Protein AF-A0A7C5NZD6-F1 (afdb_monomer)

Foldseek 3Di:
DDDDDDDDDDDDDDPDDDPPPPPPDPVPPDDDDDDDDDDDPDDDDDPDDPPPPPDDPPPDDPDDDDPVNVVVVVVVVVVVVVVVVVVVVVVVVVVLLVLLLVLFVLLLVLQVVVCVVVVDHPPVCQQPQPVSVVVSVVVPSDDPDLSQDRPPDPDRPSRQWGFDDDPRDTDGIAGPVCRPRNDHDD

Mean predicted aligned error: 16.69 Å

Radius of gyration: 33.6 Å; Cα contacts (8 Å, |Δi|>4): 127; chains: 1; bounding box: 68×70×91 Å

Solvent-accessible surface area (backbone atoms only — not comparable to full-atom values): 12165 Å² total; per-residue (Å²): 143,86,79,88,83,87,82,78,85,78,85,78,77,85,78,76,80,81,79,84,73,74,82,80,62,83,79,79,80,62,87,81,84,84,82,92,74,88,79,80,91,73,84,78,89,77,91,72,89,76,84,75,79,78,73,74,79,77,79,71,76,82,82,74,83,52,71,64,62,55,52,54,50,55,52,53,51,53,54,55,49,68,63,46,53,65,54,50,54,53,55,50,52,52,51,39,38,53,51,37,33,51,31,36,50,54,50,43,55,33,49,51,52,48,28,68,74,68,74,48,72,62,71,92,46,31,88,35,25,53,59,52,48,51,54,37,43,76,70,63,63,46,71,93,73,66,56,43,43,42,76,82,51,95,65,90,77,35,50,36,43,37,58,40,63,59,92,84,45,83,72,48,51,42,37,70,84,46,60,82,78,40,56,67,84,132

Sequence (186 aa):
MTNSVERAPGRMRSTRPASSTIPVNMADILPGAGGGVEPALAGCGIQGAVEWYAMKPARQPPAGFTLVEIMIVVAIVGLLASLSLPLFAKARRTSLRQKCILNQRAIYDAVLCYEMDFRTDLSSIRNNGVQIRSTLLNAGYMNPINNFDCPSSPIRDYDDYQLIYSNRDLVSTRCTILPTDHLPPH

Secondary structure (DSSP, 8-state):
-------PPP-----PPP-------GGGG-PPP--------------------------PPP-PPPHHHHHHHHHHHHHHHHHHHHHHHHHHHHHHHHHHHHHHHHHHHHHHHHHHHHS--SGGGTT-HHHHHHHHHHTTSS-SSSTTS-TT-SS--S--EEEEEETTEEEEEEESSSTTTSPPP-

Structure (mmCIF, N/CA/C/O backbone):
data_AF-A0A7C5NZD6-F1
#
_entry.id   AF-A0A7C5NZD6-F1
#
loop_
_atom_site.group_PDB
_atom_s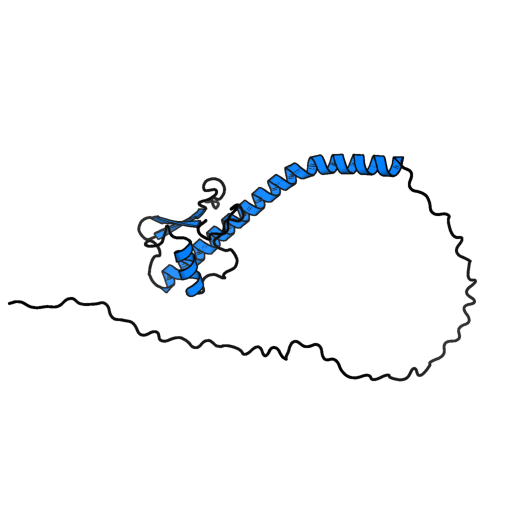ite.id
_atom_site.type_symbol
_atom_site.label_atom_id
_atom_site.label_alt_id
_atom_site.label_comp_id
_atom_site.label_asym_id
_atom_site.label_entity_id
_atom_site.label_seq_id
_atom_site.pdbx_PDB_ins_code
_atom_site.Cartn_x
_atom_site.Cartn_y
_atom_site.Cartn_z
_atom_site.occupancy
_atom_site.B_iso_or_equiv
_atom_site.auth_seq_id
_atom_site.auth_comp_id
_atom_site.auth_asym_id
_atom_site.auth_atom_id
_atom_site.pdbx_PDB_model_num
ATOM 1 N N . MET A 1 1 ? 25.879 13.383 -55.172 1.00 45.94 1 MET A N 1
ATOM 2 C CA . MET A 1 1 ? 26.489 12.035 -55.124 1.00 45.94 1 MET A CA 1
ATOM 3 C C . MET A 1 1 ? 27.393 12.028 -53.899 1.00 45.94 1 MET A C 1
ATOM 5 O O . MET A 1 1 ? 28.450 12.625 -53.958 1.00 45.94 1 MET A O 1
ATOM 9 N N . THR A 1 2 ? 26.902 11.649 -52.725 1.00 49.25 2 THR A N 1
ATOM 10 C CA . THR A 1 2 ? 27.022 10.278 -52.206 1.00 49.25 2 THR A CA 1
ATOM 11 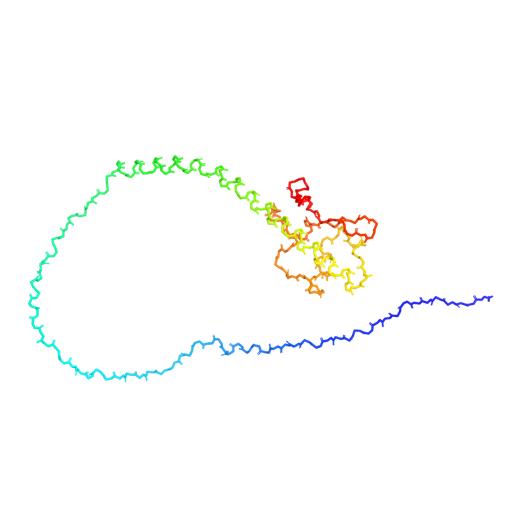C C . THR A 1 2 ? 25.765 9.858 -51.441 1.00 49.25 2 THR A C 1
ATOM 13 O O . THR A 1 2 ? 25.091 10.669 -50.816 1.00 49.25 2 THR A O 1
ATOM 16 N N . ASN A 1 3 ? 25.429 8.579 -51.579 1.00 39.19 3 ASN A N 1
ATOM 17 C CA . ASN A 1 3 ? 24.192 7.948 -51.141 1.00 39.19 3 ASN A CA 1
ATOM 18 C C . ASN A 1 3 ? 24.458 7.075 -49.900 1.00 39.19 3 ASN A C 1
ATOM 20 O O . ASN A 1 3 ? 25.528 6.480 -49.823 1.00 39.19 3 ASN A O 1
ATOM 24 N N . SER A 1 4 ? 23.453 7.003 -49.019 1.00 43.47 4 SER A N 1
ATOM 25 C CA . SER A 1 4 ? 23.063 5.928 -48.079 1.00 43.47 4 SER A CA 1
ATOM 26 C C . SER A 1 4 ? 24.114 5.214 -47.207 1.00 43.47 4 SER A C 1
ATOM 28 O O . SER A 1 4 ? 25.080 4.663 -47.709 1.00 43.47 4 SER A O 1
ATOM 30 N N . VAL A 1 5 ? 23.826 5.062 -45.904 1.00 47.50 5 VAL A N 1
ATOM 31 C CA . VAL A 1 5 ? 23.208 3.846 -45.313 1.00 47.50 5 VAL A CA 1
ATOM 32 C C . VAL A 1 5 ? 22.815 4.160 -43.855 1.00 47.50 5 VAL A C 1
ATOM 34 O O . VAL A 1 5 ? 23.653 4.160 -42.958 1.00 47.50 5 VAL A O 1
ATOM 37 N N . GLU A 1 6 ? 21.524 4.406 -43.611 1.00 49.09 6 GLU A N 1
ATOM 38 C CA . GLU A 1 6 ? 20.916 4.288 -42.278 1.00 49.09 6 GLU A CA 1
ATOM 39 C C . GLU A 1 6 ? 20.735 2.802 -41.946 1.00 49.09 6 GLU A C 1
ATOM 41 O O . GLU A 1 6 ? 20.138 2.042 -42.714 1.00 49.09 6 GLU A O 1
ATOM 46 N N . ARG A 1 7 ? 21.261 2.368 -40.799 1.00 40.62 7 ARG A N 1
ATOM 47 C CA . ARG A 1 7 ? 21.151 0.987 -40.319 1.00 40.62 7 ARG A CA 1
ATOM 48 C C . ARG A 1 7 ? 20.014 0.901 -39.302 1.00 40.62 7 ARG A C 1
ATOM 50 O O . ARG A 1 7 ? 20.197 1.223 -38.134 1.00 40.62 7 ARG A O 1
ATOM 57 N N . ALA A 1 8 ? 18.842 0.470 -39.761 1.00 50.72 8 ALA A N 1
ATOM 58 C CA . ALA A 1 8 ? 17.700 0.157 -38.906 1.00 50.72 8 ALA A CA 1
ATOM 59 C C . ALA A 1 8 ? 18.005 -1.034 -37.964 1.00 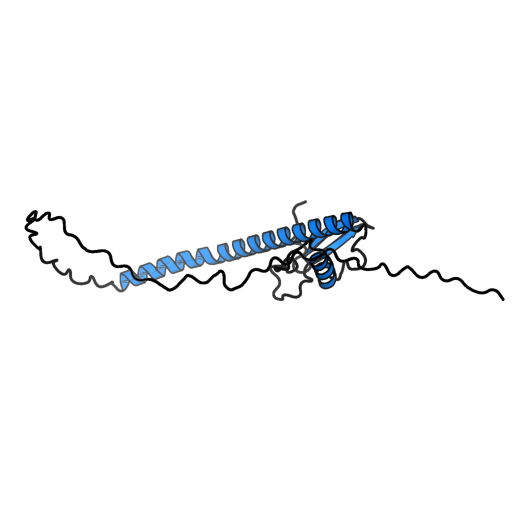50.72 8 ALA A C 1
ATOM 61 O O . ALA A 1 8 ? 18.655 -1.994 -38.396 1.00 50.72 8 ALA A O 1
ATOM 62 N N . PRO A 1 9 ? 17.528 -1.035 -36.704 1.00 50.53 9 PRO A N 1
ATOM 63 C CA . PRO A 1 9 ? 17.624 -2.201 -35.832 1.00 50.53 9 PRO A CA 1
ATOM 64 C C . PRO A 1 9 ? 16.630 -3.298 -36.249 1.00 50.53 9 PRO A C 1
ATOM 66 O O . PRO A 1 9 ? 15.458 -3.053 -36.532 1.00 50.53 9 PRO A O 1
ATOM 69 N N . GLY A 1 10 ? 17.137 -4.532 -36.304 1.00 43.12 10 GLY A N 1
ATOM 70 C CA . GLY A 1 10 ? 16.435 -5.719 -36.779 1.00 43.12 10 GLY A CA 1
ATOM 71 C C . GLY A 1 10 ? 15.237 -6.118 -35.917 1.00 43.12 10 GLY A C 1
ATOM 72 O O . GLY A 1 10 ? 15.317 -6.238 -34.697 1.00 43.12 10 GLY A O 1
ATOM 73 N N . ARG A 1 11 ? 14.124 -6.391 -36.595 1.00 46.19 11 ARG A N 1
ATOM 74 C CA . ARG A 1 11 ? 12.891 -6.962 -36.048 1.00 46.19 11 ARG A CA 1
ATOM 75 C C . ARG A 1 11 ? 13.147 -8.413 -35.618 1.00 46.19 11 ARG A C 1
ATOM 77 O O . ARG A 1 11 ? 13.112 -9.318 -36.451 1.00 46.19 11 ARG A O 1
ATOM 84 N N . MET A 1 12 ? 13.430 -8.643 -34.336 1.00 45.69 12 MET A N 1
ATOM 85 C CA . MET A 1 12 ? 13.576 -9.997 -33.796 1.00 45.69 12 MET A CA 1
ATOM 86 C C . MET A 1 12 ? 12.236 -10.737 -33.807 1.00 45.69 12 MET A C 1
ATOM 88 O O . MET A 1 12 ? 11.197 -10.252 -33.358 1.00 45.69 12 MET A O 1
ATOM 92 N N . ARG A 1 13 ? 12.284 -11.935 -34.384 1.00 47.09 13 ARG A N 1
ATOM 93 C CA . ARG A 1 13 ? 11.179 -12.867 -34.559 1.00 47.09 13 ARG A CA 1
ATOM 94 C C . ARG A 1 13 ? 10.838 -13.488 -33.204 1.00 47.09 13 ARG A C 1
ATOM 96 O O . ARG A 1 13 ? 11.645 -14.220 -32.644 1.00 47.09 13 ARG A O 1
ATOM 103 N N . SER A 1 14 ? 9.636 -13.203 -32.706 1.00 47.72 14 SER A N 1
ATOM 104 C CA . SER A 1 14 ? 9.017 -13.888 -31.568 1.00 47.72 14 SER A CA 1
ATOM 105 C C . SER A 1 14 ? 8.988 -15.397 -31.834 1.00 47.72 14 SER A C 1
ATOM 107 O O . SER A 1 14 ? 8.185 -15.884 -32.629 1.00 47.72 14 SER A O 1
ATOM 109 N N . THR A 1 15 ? 9.886 -16.142 -31.195 1.00 47.53 15 THR A N 1
ATOM 110 C CA . THR A 1 15 ? 9.717 -17.581 -30.995 1.00 47.53 15 THR A CA 1
ATOM 111 C C . THR A 1 15 ? 9.097 -17.739 -29.615 1.00 47.53 15 THR A C 1
ATOM 113 O O . THR A 1 15 ? 9.736 -17.552 -28.587 1.00 47.53 15 THR A O 1
ATOM 116 N N . ARG A 1 16 ? 7.780 -17.951 -29.609 1.00 51.28 16 ARG A N 1
ATOM 117 C CA . ARG A 1 16 ? 6.991 -18.231 -28.409 1.00 51.28 16 ARG A CA 1
ATOM 118 C C . ARG A 1 16 ? 7.421 -19.599 -27.857 1.00 51.28 16 ARG A C 1
ATOM 120 O O . ARG A 1 16 ? 7.354 -20.559 -28.626 1.00 51.28 16 ARG A O 1
ATOM 127 N N . PRO A 1 17 ? 7.799 -19.749 -26.579 1.00 47.28 17 PRO A N 1
ATOM 128 C CA . PRO A 1 17 ? 7.724 -21.053 -25.942 1.00 47.28 17 PRO A CA 1
ATOM 129 C C . PRO A 1 17 ? 6.246 -21.420 -25.751 1.00 47.28 17 PRO A C 1
ATOM 131 O O . PRO A 1 17 ? 5.417 -20.582 -25.392 1.00 47.28 17 PRO A O 1
ATOM 134 N N . ALA A 1 18 ? 5.917 -22.664 -26.087 1.00 48.81 18 ALA A N 1
ATOM 135 C CA . ALA A 1 18 ? 4.577 -23.223 -26.023 1.00 48.81 18 ALA A CA 1
ATOM 136 C C . ALA A 1 18 ? 3.989 -23.084 -24.611 1.00 48.81 18 ALA A C 1
ATOM 138 O O . ALA A 1 18 ? 4.589 -23.525 -23.633 1.00 48.81 18 ALA A O 1
ATOM 139 N N . SER A 1 19 ? 2.794 -22.499 -24.516 1.00 54.25 19 SER A N 1
ATOM 140 C CA . SER A 1 19 ? 1.968 -22.587 -23.320 1.00 54.25 19 SER A CA 1
ATOM 141 C C . SER A 1 19 ? 1.578 -24.049 -23.115 1.00 54.25 19 SER A C 1
ATOM 143 O O . SER A 1 19 ? 0.799 -24.600 -23.897 1.00 54.25 19 SER A O 1
ATOM 145 N N . SER A 1 20 ? 2.096 -24.686 -22.069 1.00 54.34 20 SER A N 1
ATOM 146 C CA . SER A 1 20 ? 1.529 -25.920 -21.531 1.00 54.34 20 SER A CA 1
ATOM 147 C C . SER A 1 20 ? 0.189 -25.586 -20.873 1.00 54.34 20 SER A C 1
ATOM 149 O O . SER A 1 20 ? 0.054 -25.474 -19.658 1.00 54.34 20 SER A O 1
ATOM 151 N N . THR A 1 21 ? -0.826 -25.378 -21.705 1.00 52.38 21 THR A N 1
ATOM 152 C CA . THR A 1 21 ? -2.217 -25.373 -21.274 1.00 52.38 21 THR A CA 1
ATOM 153 C C . THR A 1 21 ? -2.551 -26.804 -20.886 1.00 52.38 21 THR A C 1
ATOM 155 O O . THR A 1 21 ? -2.865 -27.630 -21.737 1.00 52.38 21 THR A O 1
ATOM 158 N N . ILE A 1 22 ? -2.433 -27.118 -19.599 1.00 58.16 22 ILE A N 1
ATOM 159 C CA . ILE A 1 22 ? -3.096 -28.289 -19.034 1.00 58.16 22 ILE A CA 1
ATOM 160 C C . ILE A 1 22 ? -4.601 -28.021 -19.187 1.00 58.16 22 ILE A C 1
ATOM 162 O O . ILE A 1 22 ? -5.082 -27.018 -18.649 1.00 58.16 22 ILE A O 1
ATOM 166 N N . PRO A 1 23 ? -5.357 -28.842 -19.934 1.00 50.94 23 PRO A N 1
ATOM 167 C CA . PRO A 1 23 ? -6.800 -28.705 -19.975 1.00 50.94 23 PRO A CA 1
ATOM 168 C C . PRO A 1 23 ? -7.351 -29.201 -18.636 1.00 50.94 23 PRO A C 1
ATOM 170 O O . PRO A 1 23 ? -7.465 -30.402 -18.410 1.00 50.94 23 PRO A O 1
ATOM 173 N N . VAL A 1 24 ? -7.684 -28.285 -17.728 1.00 59.03 24 VAL A N 1
ATOM 174 C CA . VAL A 1 24 ? -8.603 -28.608 -16.632 1.00 59.03 24 VAL A CA 1
ATOM 175 C C . VAL A 1 24 ? -10.001 -28.691 -17.234 1.00 59.03 24 VAL A C 1
ATOM 177 O O . VAL A 1 24 ? -10.611 -27.682 -17.589 1.00 59.03 24 VAL A O 1
ATOM 180 N N . ASN A 1 25 ? -10.474 -29.916 -17.439 1.00 50.81 25 ASN A N 1
ATOM 181 C CA . ASN A 1 25 ? -11.822 -30.171 -17.908 1.00 50.81 25 ASN A CA 1
ATOM 182 C C . ASN A 1 25 ? -12.788 -29.852 -16.756 1.00 50.81 25 ASN A C 1
ATOM 184 O O . ASN A 1 25 ? -12.689 -30.422 -15.673 1.00 50.81 25 ASN A O 1
ATOM 188 N N . MET A 1 26 ? -13.722 -28.921 -16.966 1.00 51.19 26 MET A N 1
ATOM 189 C CA . MET A 1 26 ? -14.703 -28.519 -15.941 1.00 51.19 26 MET A CA 1
ATOM 190 C C . MET A 1 26 ? -15.667 -29.652 -15.531 1.00 51.19 26 MET A C 1
ATOM 192 O O . MET A 1 26 ? -16.462 -29.469 -14.615 1.00 51.19 26 MET A O 1
ATOM 196 N N . ALA A 1 27 ? -15.597 -30.820 -16.175 1.00 54.25 27 ALA A N 1
ATOM 197 C CA . ALA A 1 27 ? -16.374 -32.004 -15.819 1.00 54.25 27 ALA A CA 1
ATOM 198 C C . ALA A 1 27 ? -15.846 -32.762 -14.580 1.00 54.25 27 ALA A C 1
ATOM 200 O O . ALA A 1 27 ? -16.584 -33.575 -14.028 1.00 54.25 27 ALA A O 1
ATOM 201 N N . ASP A 1 28 ? -14.629 -32.478 -14.098 1.00 52.53 28 ASP A N 1
ATOM 202 C CA . ASP A 1 28 ? -14.000 -33.251 -13.009 1.00 52.53 28 ASP A CA 1
ATOM 203 C C . ASP A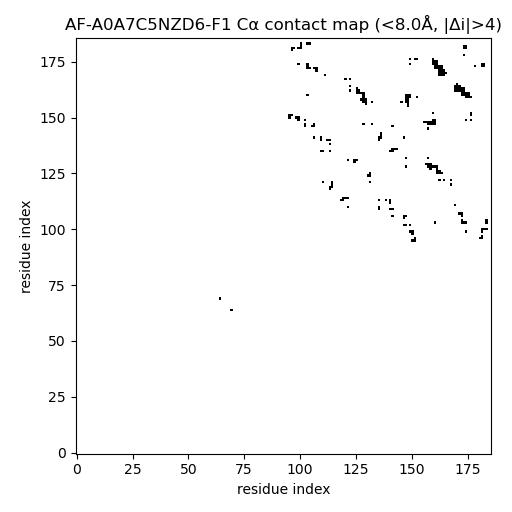 1 28 ? -14.298 -32.714 -11.587 1.00 52.53 28 ASP A C 1
ATOM 205 O O . ASP A 1 28 ? -13.820 -33.271 -10.600 1.00 52.53 28 ASP A O 1
ATOM 209 N N . ILE A 1 29 ? -15.102 -31.647 -11.446 1.00 53.25 29 ILE A N 1
ATOM 210 C CA . ILE A 1 29 ? -15.480 -31.041 -10.144 1.00 53.25 29 ILE A CA 1
ATOM 211 C C . ILE A 1 29 ? -17.005 -31.103 -9.930 1.00 53.25 29 ILE A C 1
ATOM 213 O O . ILE A 1 29 ? -17.631 -30.178 -9.417 1.00 53.25 29 ILE A O 1
ATOM 217 N N . LEU A 1 30 ? -17.638 -32.206 -10.329 1.00 53.88 30 LEU A N 1
ATOM 218 C CA . LEU A 1 30 ? -19.009 -32.512 -9.920 1.00 53.88 30 LEU A CA 1
ATOM 219 C C . LEU A 1 30 ? -18.988 -33.628 -8.865 1.00 53.88 30 LEU A C 1
ATOM 221 O O . LEU A 1 30 ? -18.528 -34.729 -9.169 1.00 53.88 30 LEU A O 1
ATOM 225 N N . PRO A 1 31 ? -19.491 -33.401 -7.636 1.00 53.44 31 PRO A N 1
ATOM 226 C CA . PRO A 1 31 ? -19.783 -34.503 -6.734 1.00 53.44 31 PRO A CA 1
ATOM 227 C C . PRO A 1 31 ? -20.900 -35.346 -7.357 1.00 53.44 31 PRO A C 1
ATOM 229 O O . PRO A 1 31 ? -21.999 -34.858 -7.625 1.00 53.44 31 PRO A O 1
ATOM 232 N N . GLY A 1 32 ? -20.577 -36.610 -7.631 1.00 44.19 32 GLY A N 1
ATOM 233 C CA . GLY A 1 32 ? -21.478 -37.582 -8.227 1.00 44.19 32 GLY A CA 1
ATOM 234 C C . GLY A 1 32 ? -22.763 -37.736 -7.420 1.00 44.19 32 GLY A C 1
ATOM 235 O O . GLY A 1 32 ? -22.752 -38.153 -6.264 1.00 44.19 32 GLY A O 1
ATOM 236 N N . ALA A 1 33 ? -23.878 -37.428 -8.073 1.00 50.16 33 ALA A N 1
ATOM 237 C CA . ALA A 1 33 ? -25.184 -37.947 -7.723 1.00 50.16 33 ALA A CA 1
ATOM 238 C C . ALA A 1 33 ? -25.326 -39.345 -8.344 1.00 50.16 33 ALA A C 1
ATOM 240 O O . ALA A 1 33 ? -25.202 -39.495 -9.559 1.00 50.16 33 ALA A O 1
ATOM 241 N N . GLY A 1 34 ? -25.616 -40.357 -7.524 1.00 41.44 34 GLY A N 1
ATOM 242 C CA . GLY A 1 34 ? -26.089 -41.654 -8.007 1.00 41.44 34 GLY A CA 1
ATOM 243 C C . GLY A 1 34 ? -25.738 -42.833 -7.105 1.00 41.44 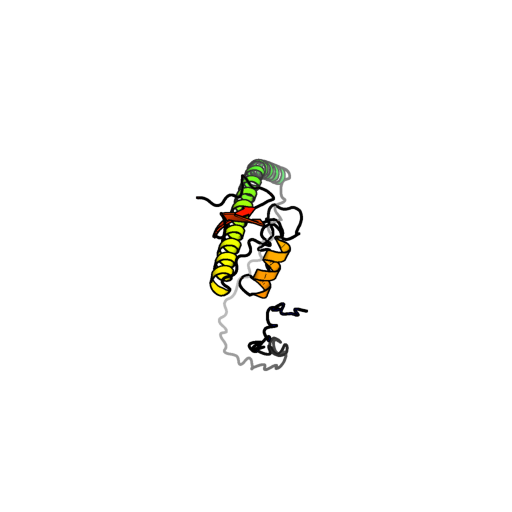34 GLY A C 1
ATOM 244 O O . GLY A 1 34 ? -24.568 -43.124 -6.894 1.00 41.44 34 GLY A O 1
ATOM 245 N N . GLY A 1 35 ? -26.771 -43.555 -6.660 1.00 34.75 35 GLY A N 1
ATOM 246 C CA . GLY A 1 35 ? -26.656 -44.951 -6.234 1.00 34.75 35 GLY A CA 1
ATOM 247 C C . GLY A 1 35 ? -27.081 -45.213 -4.795 1.00 34.75 35 GLY A C 1
ATOM 248 O O . GLY A 1 35 ? -26.253 -45.234 -3.892 1.00 34.75 35 GLY A O 1
ATOM 249 N N . GLY A 1 36 ? -28.376 -45.462 -4.593 1.00 48.16 36 GLY A N 1
ATOM 250 C CA . GLY A 1 36 ? -28.858 -46.105 -3.380 1.00 48.16 36 GLY A CA 1
ATOM 251 C C . GLY A 1 36 ? -28.343 -47.539 -3.291 1.00 48.16 36 GLY A C 1
ATOM 252 O O . GLY A 1 36 ? -28.450 -48.300 -4.248 1.00 48.16 36 GLY A O 1
ATOM 253 N N . VAL A 1 37 ? -27.828 -47.894 -2.120 1.00 45.47 37 VAL A N 1
ATOM 254 C CA . VAL A 1 37 ? -27.773 -49.266 -1.622 1.00 45.47 37 VAL A CA 1
ATOM 255 C C . VAL A 1 37 ? -28.078 -49.203 -0.130 1.00 45.47 37 VAL A C 1
ATOM 257 O O . VAL A 1 37 ? -27.233 -48.835 0.679 1.00 45.47 37 VAL A O 1
ATOM 260 N N . GLU A 1 38 ? -29.324 -49.508 0.225 1.00 54.00 38 GLU A N 1
ATOM 261 C CA . GLU A 1 38 ? -29.651 -50.021 1.554 1.00 54.00 38 GLU A CA 1
ATOM 262 C C . GLU A 1 38 ? -28.904 -51.346 1.754 1.00 54.00 38 GLU A C 1
ATOM 264 O O . GLU A 1 38 ? -29.023 -52.239 0.910 1.00 54.00 38 GLU A O 1
ATOM 269 N N . PRO A 1 39 ? -28.230 -51.548 2.896 1.00 50.66 39 PRO A N 1
ATOM 270 C CA . PRO A 1 39 ? -28.080 -52.870 3.456 1.00 50.66 39 PRO A CA 1
ATOM 271 C C . PRO A 1 39 ? -28.863 -52.949 4.768 1.00 50.66 39 PRO A C 1
ATOM 273 O O . PRO A 1 39 ? -28.524 -52.325 5.771 1.00 50.66 39 PRO A O 1
ATOM 276 N N . ALA A 1 40 ? -29.931 -53.740 4.707 1.00 47.72 40 ALA A N 1
ATOM 277 C CA . ALA A 1 40 ? -30.372 -54.686 5.723 1.00 47.72 40 ALA A CA 1
ATOM 278 C C . ALA A 1 40 ? -29.933 -54.401 7.173 1.00 47.72 40 ALA A C 1
ATOM 280 O O . ALA A 1 40 ? -28.866 -54.813 7.630 1.00 47.72 40 ALA A O 1
ATOM 281 N N . LEU A 1 41 ? -30.862 -53.817 7.930 1.00 46.47 41 LEU A N 1
ATOM 282 C CA . LEU A 1 41 ? -30.978 -53.993 9.374 1.00 46.47 41 LEU A CA 1
ATOM 283 C C . LEU A 1 41 ? -31.238 -55.479 9.683 1.00 46.47 41 LEU A C 1
ATOM 285 O O . LEU A 1 41 ? -32.379 -55.921 9.796 1.00 46.47 41 LEU A O 1
ATOM 289 N N . ALA A 1 42 ? -30.165 -56.256 9.818 1.00 47.66 42 ALA A N 1
ATOM 290 C CA . ALA A 1 42 ? -30.181 -57.535 10.514 1.00 47.66 42 ALA A CA 1
ATOM 291 C C . ALA A 1 42 ? -29.894 -57.266 11.995 1.00 47.66 42 ALA A C 1
ATOM 293 O O . ALA A 1 42 ? -28.826 -56.778 12.366 1.00 47.66 42 ALA A O 1
ATOM 294 N N . GLY A 1 43 ? -30.895 -57.528 12.831 1.00 49.12 43 GLY A N 1
ATOM 295 C CA . GLY A 1 43 ? -30.819 -57.321 14.266 1.00 49.12 43 GLY A CA 1
ATOM 296 C C . GLY A 1 43 ? -29.735 -58.162 14.937 1.00 49.12 43 GLY A C 1
ATOM 297 O O . GLY A 1 43 ? -29.504 -59.317 14.591 1.00 49.12 43 GLY A O 1
ATOM 298 N N . CYS A 1 44 ? -29.147 -57.597 15.985 1.00 38.59 44 CYS A N 1
ATOM 299 C CA . CYS A 1 44 ? -28.635 -58.377 17.098 1.00 38.59 44 CYS A CA 1
ATOM 300 C C . CYS A 1 44 ? -29.221 -57.769 18.367 1.00 38.59 44 CYS A C 1
ATOM 302 O O . CYS A 1 44 ? -28.978 -56.608 18.698 1.00 38.59 44 CYS A O 1
ATOM 304 N N . GLY A 1 45 ? -30.075 -58.553 19.017 1.00 52.19 45 GLY A N 1
ATOM 305 C CA . GLY A 1 45 ? -30.772 -58.170 20.226 1.00 52.19 45 GLY A CA 1
ATOM 306 C C . GLY A 1 45 ? -29.814 -57.954 21.390 1.00 52.19 45 GLY A C 1
ATOM 307 O O . GLY A 1 45 ? -28.958 -58.785 21.675 1.00 52.19 45 GLY A O 1
ATOM 308 N N . ILE A 1 46 ? -30.049 -56.861 22.105 1.00 52.38 46 ILE A N 1
ATOM 309 C CA . ILE A 1 46 ? -29.788 -56.752 23.536 1.00 52.38 46 ILE A CA 1
ATOM 310 C C . ILE A 1 46 ? -31.010 -56.087 24.171 1.00 52.38 46 ILE A C 1
ATOM 312 O O . ILE A 1 46 ? -31.082 -54.876 24.353 1.00 52.38 46 ILE A O 1
ATOM 316 N N . GLN A 1 47 ? -32.015 -56.906 24.482 1.00 49.22 47 GLN A N 1
ATOM 317 C CA . GLN A 1 47 ? -33.076 -56.553 25.423 1.00 49.22 47 GLN A CA 1
ATOM 318 C C . GLN A 1 47 ? -32.521 -56.698 26.842 1.00 49.22 47 GLN A C 1
ATOM 320 O O . GLN A 1 47 ? -32.724 -57.699 27.519 1.00 49.22 47 GLN A O 1
ATOM 325 N N . GLY A 1 48 ? -31.770 -55.684 27.268 1.00 46.25 48 GLY A N 1
ATOM 326 C CA . GLY A 1 48 ? -31.554 -55.389 28.677 1.00 46.25 48 GLY A CA 1
ATOM 327 C C . GLY A 1 48 ? -32.578 -54.344 29.098 1.00 46.25 48 GLY A C 1
ATOM 328 O O . GLY A 1 48 ? -32.494 -53.194 28.673 1.00 46.25 48 GLY A O 1
ATOM 329 N N . ALA A 1 49 ? -33.566 -54.751 29.890 1.00 52.25 49 ALA A N 1
ATOM 330 C CA . ALA A 1 49 ? -34.534 -53.853 30.501 1.00 52.25 49 ALA A CA 1
ATOM 331 C C . ALA A 1 49 ? -33.821 -52.930 31.506 1.00 52.25 49 ALA A C 1
ATOM 333 O O . ALA A 1 49 ? -33.631 -53.282 32.666 1.00 52.25 49 ALA A O 1
ATOM 334 N N . VAL A 1 50 ? -33.408 -51.746 31.050 1.00 55.16 50 VAL A N 1
ATOM 335 C CA . VAL A 1 50 ? -33.195 -50.588 31.922 1.00 55.16 50 VAL A CA 1
ATOM 336 C C . VAL A 1 50 ? -34.523 -49.855 32.009 1.00 55.16 50 VAL A C 1
ATOM 338 O O . VAL A 1 50 ? -34.954 -49.166 31.085 1.00 55.16 50 VAL A O 1
ATOM 341 N N . GLU A 1 51 ? -35.218 -50.084 33.113 1.00 53.16 51 GLU A N 1
ATOM 342 C CA . GLU A 1 51 ? -36.436 -49.380 33.479 1.00 53.16 51 GLU A CA 1
ATOM 343 C C . GLU A 1 51 ? -36.065 -47.923 33.804 1.00 53.16 51 GLU A C 1
ATOM 345 O O . GLU A 1 51 ? -35.750 -47.556 34.936 1.00 53.16 51 GLU A O 1
ATOM 350 N N . TRP A 1 52 ? -36.010 -47.086 32.765 1.00 51.97 52 TRP A N 1
ATOM 351 C CA . TRP A 1 52 ? -35.815 -45.650 32.909 1.00 51.97 52 TRP A CA 1
ATOM 352 C C . TRP A 1 52 ? -37.055 -45.065 33.583 1.00 51.97 52 TRP A C 1
ATOM 354 O O . TRP A 1 52 ? -38.061 -44.781 32.932 1.00 51.97 52 TRP A O 1
ATOM 364 N N . TYR A 1 53 ? -36.978 -44.856 34.896 1.00 62.81 53 TYR A N 1
ATOM 365 C CA . TYR A 1 53 ? -37.854 -43.921 35.592 1.00 62.81 53 TYR A CA 1
ATOM 366 C C . TYR 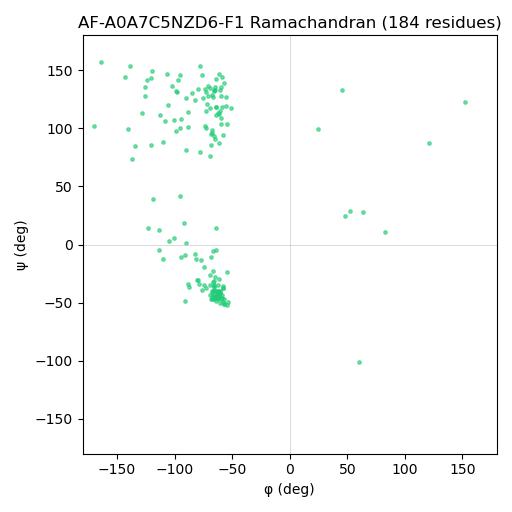A 1 53 ? -37.672 -42.539 34.956 1.00 62.81 53 TYR A C 1
ATOM 368 O O . TYR A 1 53 ? -36.758 -41.783 35.288 1.00 62.81 53 TYR A O 1
ATOM 376 N N . ALA A 1 54 ? -38.539 -42.227 33.994 1.00 63.53 54 ALA A N 1
ATOM 377 C CA . ALA A 1 54 ? -38.635 -40.929 33.359 1.00 63.53 54 ALA A CA 1
ATOM 378 C C . ALA A 1 54 ? -39.075 -39.899 34.408 1.00 63.53 54 ALA A C 1
ATOM 380 O O . ALA A 1 54 ? -40.267 -39.664 34.627 1.00 63.53 54 ALA A O 1
ATOM 381 N N . MET A 1 55 ? -38.105 -39.275 35.079 1.00 66.50 55 MET A N 1
ATOM 382 C CA . MET A 1 55 ? -38.356 -38.058 35.838 1.00 66.50 55 MET A CA 1
ATOM 383 C C . MET A 1 55 ? -38.836 -37.003 34.845 1.00 66.50 55 MET A C 1
ATOM 385 O O . MET A 1 55 ? -38.093 -36.575 33.963 1.00 66.50 55 MET A O 1
ATOM 389 N N . LYS A 1 56 ? -40.106 -36.608 34.969 1.00 63.88 56 LYS A N 1
ATOM 390 C CA . LYS A 1 56 ? -40.663 -35.453 34.262 1.00 63.88 56 LYS A CA 1
ATOM 391 C C . LYS A 1 56 ? -39.717 -34.274 34.515 1.00 63.88 56 LYS A C 1
ATOM 393 O O . LYS A 1 56 ? -39.578 -33.900 35.681 1.00 63.88 56 LYS A O 1
ATOM 398 N N . PRO A 1 57 ? -39.065 -33.689 33.493 1.00 67.75 57 PRO A N 1
ATOM 399 C CA . PRO A 1 57 ? -38.269 -32.498 33.720 1.00 67.75 57 PRO A CA 1
ATOM 400 C C . PRO A 1 57 ? -39.220 -31.431 34.257 1.00 67.75 57 PRO A C 1
ATOM 402 O O . PRO A 1 57 ? -40.173 -31.034 33.581 1.00 67.75 57 PRO A O 1
ATOM 405 N N . ALA A 1 58 ? -39.011 -31.020 35.507 1.00 71.38 58 ALA A N 1
ATOM 406 C CA . ALA A 1 58 ? -39.706 -29.881 36.070 1.00 71.38 58 ALA A CA 1
ATOM 407 C C . ALA A 1 58 ? -39.354 -28.684 35.183 1.00 71.38 58 ALA A C 1
ATOM 409 O O . ALA A 1 58 ? -38.203 -28.250 35.147 1.00 71.38 58 ALA A O 1
ATOM 410 N N . ARG A 1 59 ? -40.324 -28.205 34.396 1.00 71.12 59 ARG A N 1
ATOM 411 C CA . ARG A 1 59 ? -40.173 -26.986 33.601 1.00 71.12 59 ARG A CA 1
ATOM 412 C C . ARG A 1 59 ? -39.877 -25.857 34.578 1.00 71.12 59 ARG A C 1
ATOM 414 O O . ARG A 1 59 ? -40.780 -25.407 35.279 1.00 71.12 59 ARG A O 1
ATOM 421 N N . GLN A 1 60 ? -38.618 -25.441 34.652 1.00 76.75 60 GLN A N 1
ATOM 422 C CA . GLN A 1 60 ? -38.275 -24.242 35.395 1.00 76.75 60 GLN A CA 1
ATOM 423 C C . GLN A 1 60 ? -38.916 -23.052 34.676 1.00 76.75 60 GLN A C 1
ATOM 425 O O . GLN A 1 60 ? -38.843 -22.986 33.442 1.00 76.75 60 GLN A O 1
ATOM 430 N N . PRO A 1 61 ? -39.605 -22.155 35.402 1.00 71.31 61 PRO A N 1
ATOM 431 C CA . PRO A 1 61 ? -40.144 -20.953 34.792 1.00 71.31 61 PRO A CA 1
ATOM 432 C C . PRO A 1 61 ? -38.984 -20.177 34.151 1.00 71.31 61 PRO A C 1
ATOM 434 O O . PRO A 1 61 ? -37.901 -20.124 34.741 1.00 71.31 61 PRO A O 1
ATOM 437 N N . PRO A 1 62 ? -39.165 -19.605 32.949 1.00 73.00 62 PRO A N 1
ATOM 438 C CA . PRO A 1 62 ? -38.116 -18.811 32.330 1.00 73.00 62 PRO A CA 1
ATOM 439 C C . PRO A 1 62 ? -37.760 -17.657 33.272 1.00 73.00 62 PRO A C 1
ATOM 441 O O . PRO A 1 62 ? -38.609 -16.828 33.600 1.00 73.00 62 PRO A O 1
ATOM 444 N N . ALA A 1 63 ? -36.511 -17.628 33.736 1.00 74.81 63 ALA A N 1
ATOM 445 C CA . ALA A 1 63 ? -35.977 -16.490 34.465 1.00 74.81 63 ALA A CA 1
ATOM 446 C C . ALA A 1 63 ? -35.991 -15.283 33.514 1.00 74.81 63 ALA A C 1
ATOM 448 O O . ALA A 1 63 ? -35.327 -15.289 32.478 1.00 74.81 63 ALA A O 1
ATOM 449 N N . GLY A 1 64 ? -36.822 -14.285 33.815 1.00 78.69 64 GLY A N 1
ATOM 450 C CA . GLY A 1 64 ? -36.884 -13.050 33.041 1.00 78.69 64 GLY A CA 1
ATOM 451 C C . GLY A 1 64 ? -35.645 -12.200 33.305 1.00 78.69 64 GLY A C 1
ATOM 452 O O . GLY A 1 64 ? -35.296 -11.970 34.460 1.00 78.69 64 GLY A O 1
ATOM 453 N N . PHE A 1 65 ? -34.998 -11.721 32.241 1.00 76.62 65 PHE A N 1
ATOM 454 C CA . PHE A 1 65 ? -33.923 -10.735 32.343 1.00 76.62 65 PHE A CA 1
ATOM 455 C C . PHE A 1 65 ? -34.453 -9.468 33.012 1.00 76.62 65 PHE A C 1
ATOM 457 O O . PHE A 1 65 ? -35.465 -8.902 32.587 1.00 76.62 65 PHE A O 1
ATOM 464 N N . THR A 1 66 ? -33.768 -9.003 34.052 1.00 89.88 66 THR A N 1
ATOM 465 C CA . THR A 1 66 ? -34.115 -7.717 34.660 1.00 89.88 66 THR A CA 1
ATOM 466 C C . THR A 1 66 ? -33.616 -6.574 33.767 1.00 89.88 66 THR A C 1
ATOM 468 O O . THR A 1 66 ? -32.567 -6.671 33.130 1.00 89.88 66 THR A O 1
ATOM 471 N N . LEU A 1 67 ? -34.350 -5.456 33.710 1.00 88.88 67 LEU A N 1
ATOM 472 C CA . LEU A 1 67 ? -33.937 -4.272 32.936 1.00 88.88 67 LEU A CA 1
ATOM 473 C C . LEU A 1 67 ? -32.567 -3.755 33.413 1.00 88.88 67 LEU A C 1
ATOM 475 O O . LEU A 1 67 ? -31.724 -3.368 32.607 1.00 88.88 67 LEU A O 1
ATOM 479 N N . VAL A 1 68 ? -32.327 -3.8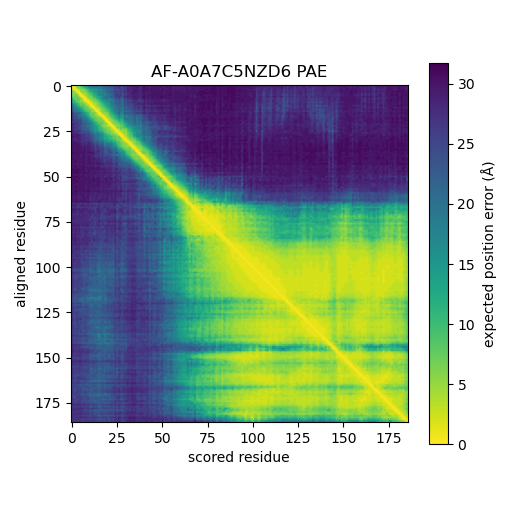27 34.724 1.00 92.88 68 VAL A N 1
ATOM 480 C CA . VAL A 1 68 ? -31.066 -3.435 35.369 1.00 92.88 68 VAL A CA 1
ATOM 481 C C . VAL A 1 68 ? -29.892 -4.286 34.881 1.00 92.88 68 VAL A C 1
ATOM 483 O O . VAL A 1 68 ? -28.811 -3.755 34.633 1.00 92.88 68 VAL A O 1
ATOM 486 N N . GLU A 1 69 ? -30.107 -5.586 34.691 1.00 92.06 69 GLU A N 1
ATOM 487 C CA . GLU A 1 69 ? -29.083 -6.515 34.210 1.00 92.06 69 GLU A CA 1
ATOM 488 C C . GLU A 1 69 ? -28.662 -6.211 32.771 1.00 92.06 69 GLU A C 1
ATOM 490 O O . GLU A 1 69 ? -27.475 -6.237 32.460 1.00 92.06 69 GLU A O 1
ATOM 495 N N . ILE A 1 70 ? -29.591 -5.790 31.910 1.00 92.69 70 ILE A N 1
ATOM 496 C CA . ILE A 1 70 ? -29.229 -5.311 30.568 1.00 92.69 70 ILE A CA 1
ATOM 497 C C . ILE A 1 70 ? -28.556 -3.930 30.636 1.00 92.69 70 ILE A C 1
ATOM 499 O O . ILE A 1 70 ? -27.598 -3.675 29.903 1.00 92.69 70 ILE A O 1
ATOM 503 N N . MET A 1 71 ? -29.000 -3.049 31.539 1.00 93.75 71 MET A N 1
ATOM 504 C CA . MET A 1 71 ? -28.468 -1.688 31.675 1.00 93.75 71 MET A CA 1
ATOM 505 C C . MET A 1 71 ? -26.981 -1.669 32.059 1.00 93.75 71 MET A C 1
ATOM 507 O O . MET A 1 71 ? -26.196 -0.928 31.465 1.00 93.75 71 MET A O 1
ATOM 511 N N . ILE A 1 72 ? -26.571 -2.492 33.027 1.00 95.19 72 ILE A N 1
ATOM 512 C CA . ILE A 1 72 ? -25.167 -2.545 33.453 1.00 95.19 72 ILE A CA 1
ATOM 513 C C . ILE A 1 72 ? -24.265 -3.162 32.376 1.00 95.19 72 ILE A C 1
ATOM 515 O O . ILE A 1 72 ? -23.135 -2.711 32.183 1.00 95.19 72 ILE A O 1
ATOM 519 N N . VAL A 1 73 ? -24.773 -4.138 31.619 1.00 95.50 73 VAL A N 1
ATOM 520 C CA . VAL A 1 73 ? -24.013 -4.787 30.543 1.00 95.50 73 VAL A CA 1
ATOM 521 C C . VAL A 1 73 ? -23.688 -3.790 29.437 1.00 95.50 73 VAL A C 1
ATOM 523 O O . VAL A 1 73 ? -22.524 -3.664 29.054 1.00 95.50 73 VAL A O 1
ATOM 526 N N . VAL A 1 74 ? -24.673 -3.024 28.959 1.00 96.25 74 VAL A N 1
ATOM 527 C CA . VAL A 1 74 ? -24.412 -2.020 27.913 1.00 96.25 74 VAL A CA 1
ATOM 528 C C . VAL A 1 74 ? -23.519 -0.884 28.415 1.00 96.25 74 VAL A C 1
ATOM 530 O O . VAL A 1 74 ? -22.695 -0.384 27.648 1.00 96.25 74 VAL A O 1
ATOM 533 N N . ALA A 1 75 ? -23.607 -0.525 29.702 1.00 96.56 75 ALA A N 1
ATOM 534 C CA . ALA A 1 75 ? -22.721 0.464 30.313 1.00 96.56 75 ALA A CA 1
ATOM 535 C C . ALA A 1 75 ? -21.251 0.003 30.306 1.00 96.56 75 ALA A C 1
ATOM 537 O O . ALA A 1 75 ? -20.365 0.757 29.897 1.00 96.56 75 ALA A O 1
ATOM 538 N N . ILE A 1 76 ? -20.985 -1.249 30.692 1.00 96.56 76 ILE A N 1
ATOM 539 C CA . ILE A 1 76 ? -19.624 -1.808 30.702 1.00 96.56 76 ILE A CA 1
ATOM 540 C C . ILE A 1 76 ? -19.097 -1.991 29.271 1.00 96.56 76 ILE A C 1
ATOM 542 O O . ILE A 1 76 ? -17.957 -1.620 28.988 1.00 96.56 76 ILE A O 1
ATOM 546 N N . VAL A 1 77 ? -19.915 -2.501 28.342 1.00 96.19 77 VAL A N 1
ATOM 547 C CA . VAL A 1 77 ? -19.510 -2.659 26.932 1.00 96.19 77 VAL A CA 1
ATOM 548 C C . VAL A 1 77 ? -19.193 -1.303 26.295 1.00 96.19 77 VAL A C 1
ATOM 550 O O . VAL A 1 77 ? -18.186 -1.188 25.597 1.00 96.19 77 VAL A O 1
ATOM 553 N N . GLY A 1 78 ? -19.989 -0.264 26.569 1.00 96.44 78 GLY A N 1
ATOM 554 C CA . GLY A 1 78 ? -19.731 1.097 26.089 1.00 96.44 78 GLY A CA 1
ATOM 555 C C . GLY A 1 78 ? -18.394 1.656 26.586 1.00 96.44 78 GLY A C 1
ATOM 556 O O . GLY A 1 78 ? -17.621 2.209 25.798 1.00 96.44 78 GLY A O 1
ATOM 557 N N . LEU A 1 79 ? -18.076 1.438 27.867 1.00 95.00 79 LEU A N 1
ATOM 558 C CA . LEU A 1 79 ? -16.788 1.819 28.450 1.00 95.00 79 LEU A CA 1
ATOM 559 C C . LEU A 1 79 ? -15.617 1.105 27.754 1.00 95.00 79 LEU A C 1
ATOM 561 O O . LEU A 1 79 ? -14.681 1.766 27.301 1.00 95.00 79 LEU A O 1
ATOM 565 N N . LEU A 1 80 ? -15.685 -0.221 27.598 1.00 96.38 80 LEU A N 1
ATOM 566 C CA . LEU A 1 80 ? -14.634 -1.003 26.930 1.00 96.38 80 LEU A CA 1
ATOM 567 C C . LEU A 1 80 ? -14.472 -0.629 25.446 1.00 96.38 80 LEU A C 1
ATOM 569 O O . LEU A 1 80 ? -13.346 -0.520 24.947 1.00 96.38 80 LEU A O 1
ATOM 573 N N . ALA A 1 81 ? -15.579 -0.391 24.740 1.00 94.56 81 ALA A N 1
ATOM 574 C CA . ALA A 1 81 ? -15.565 0.024 23.341 1.00 94.56 81 ALA A CA 1
ATOM 575 C C . ALA A 1 81 ? -14.879 1.388 23.165 1.00 94.56 81 ALA A C 1
ATOM 577 O O . ALA A 1 81 ? -14.042 1.534 22.271 1.00 94.56 81 ALA A O 1
ATOM 578 N N . SER A 1 82 ? -15.156 2.355 24.051 1.00 94.44 82 SER A N 1
ATOM 579 C CA . SER A 1 82 ? -14.553 3.696 23.995 1.00 94.44 82 SER A CA 1
ATOM 580 C C . SER A 1 82 ? -13.018 3.676 24.052 1.00 94.44 82 SER A C 1
ATOM 582 O O . SER A 1 82 ? -12.364 4.440 23.343 1.00 94.44 82 SER A O 1
ATOM 584 N N . LEU A 1 83 ? -12.436 2.746 24.820 1.00 92.56 83 LEU A N 1
ATOM 585 C CA . LEU A 1 83 ? -10.984 2.569 24.939 1.00 92.56 83 LEU A CA 1
ATOM 586 C C . LEU A 1 83 ? -10.387 1.789 23.755 1.00 92.56 83 LEU A C 1
ATOM 588 O O . LEU A 1 83 ? -9.240 2.016 23.366 1.00 92.56 83 LEU A O 1
ATOM 592 N N . SER A 1 84 ? -11.162 0.884 23.155 1.00 92.06 84 SER A N 1
ATOM 593 C CA . SER A 1 84 ? -10.688 -0.023 22.099 1.00 92.06 84 SER A CA 1
ATOM 594 C C . SER A 1 84 ? -10.597 0.645 20.721 1.00 92.06 84 SER A C 1
ATOM 596 O O . SER A 1 84 ? -9.691 0.346 19.938 1.00 92.06 84 SER A O 1
ATOM 598 N N . LEU A 1 85 ? -11.502 1.580 20.417 1.00 89.69 85 LEU A N 1
ATOM 599 C CA . LEU A 1 85 ? -11.556 2.277 19.125 1.00 89.69 85 LEU A CA 1
ATOM 600 C C . LEU A 1 85 ? -10.260 3.025 18.737 1.00 89.69 85 LEU A C 1
ATOM 602 O O . LEU A 1 85 ? -9.768 2.802 17.623 1.00 89.69 85 LEU A O 1
ATOM 606 N N . PRO A 1 86 ? -9.659 3.883 19.591 1.00 87.62 86 PRO A N 1
ATOM 607 C CA . PRO A 1 86 ? -8.443 4.609 19.216 1.00 87.62 86 PRO A CA 1
ATOM 608 C C . PRO A 1 86 ? -7.247 3.671 19.004 1.00 87.62 86 PRO A C 1
ATOM 610 O O . PRO A 1 86 ? -6.428 3.893 18.106 1.00 87.62 86 PRO A O 1
ATOM 613 N N . LEU A 1 87 ? -7.167 2.590 19.786 1.00 91.12 8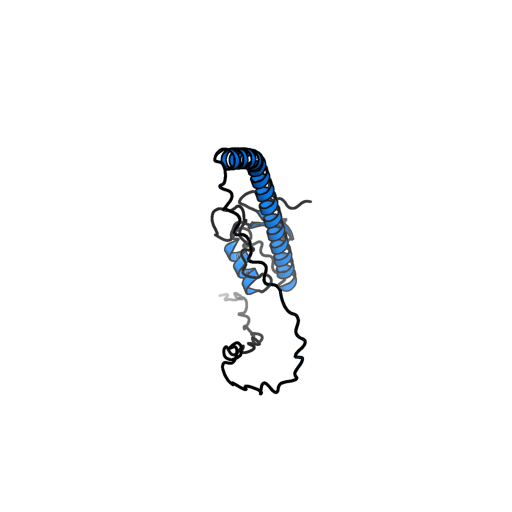7 LEU A N 1
ATOM 614 C CA . LEU A 1 87 ? -6.105 1.597 19.656 1.00 91.12 87 LEU A CA 1
ATOM 615 C C . LEU A 1 87 ? -6.218 0.830 18.332 1.00 91.12 87 LEU A C 1
ATOM 617 O O . LEU A 1 87 ? -5.216 0.648 17.635 1.00 91.12 87 LEU A O 1
ATOM 621 N N . PHE A 1 88 ? -7.437 0.457 17.940 1.00 90.75 88 PHE A N 1
ATOM 622 C CA . PHE A 1 88 ? -7.694 -0.218 16.670 1.00 90.75 88 PHE A CA 1
ATOM 623 C C . PHE A 1 88 ? -7.309 0.647 15.461 1.00 90.75 88 PHE A C 1
ATOM 625 O O . PHE A 1 88 ? -6.682 0.156 14.520 1.00 90.75 88 PHE A O 1
ATOM 632 N N . ALA A 1 89 ? -7.599 1.952 15.494 1.00 90.75 89 ALA A N 1
ATOM 633 C CA . ALA A 1 89 ? -7.206 2.867 14.421 1.00 90.75 89 ALA A CA 1
ATOM 634 C C . ALA A 1 89 ? -5.677 2.936 14.249 1.00 90.75 89 ALA A C 1
ATOM 636 O O . ALA A 1 89 ? -5.175 2.913 13.121 1.00 90.75 89 ALA A O 1
ATOM 637 N N . LYS A 1 90 ? -4.924 2.965 15.358 1.00 90.62 90 LYS A N 1
ATOM 638 C CA . LYS A 1 90 ? -3.454 2.938 15.326 1.00 90.62 90 LYS A CA 1
ATOM 639 C C . LYS A 1 90 ? -2.924 1.611 14.776 1.00 90.62 90 LYS A C 1
ATOM 641 O O . LYS A 1 90 ? -2.065 1.633 13.896 1.00 90.62 90 LYS A O 1
ATOM 646 N N . ALA A 1 91 ? -3.464 0.483 15.240 1.00 92.56 91 ALA A N 1
ATOM 647 C CA . ALA A 1 91 ? -3.083 -0.853 14.774 1.00 92.56 91 ALA A CA 1
ATOM 648 C C . ALA A 1 91 ? -3.388 -1.068 13.280 1.00 92.56 91 ALA A C 1
ATOM 650 O O . ALA A 1 91 ? -2.623 -1.706 12.557 1.00 92.56 91 ALA A O 1
ATOM 651 N N . ARG A 1 92 ? -4.484 -0.488 12.781 1.00 92.62 92 ARG A N 1
ATOM 652 C CA . ARG A 1 92 ? -4.801 -0.510 11.352 1.00 92.62 92 ARG A CA 1
ATOM 653 C C . ARG A 1 92 ? -3.797 0.304 10.536 1.00 92.62 92 ARG A C 1
ATOM 655 O O . ARG A 1 92 ? -3.338 -0.164 9.504 1.00 92.62 92 ARG A O 1
ATOM 662 N N . ARG A 1 93 ? -3.411 1.503 10.982 1.00 92.12 93 ARG A N 1
ATOM 663 C CA . ARG A 1 93 ? -2.400 2.308 10.267 1.00 92.12 93 ARG A CA 1
ATOM 664 C C . ARG A 1 93 ? -1.047 1.600 10.203 1.00 92.12 93 ARG A C 1
ATOM 666 O O . ARG A 1 93 ? -0.399 1.631 9.161 1.00 92.12 93 ARG A O 1
ATOM 673 N N . THR A 1 94 ? -0.632 0.931 11.280 1.00 92.25 94 THR A N 1
ATOM 674 C CA . THR A 1 94 ? 0.633 0.182 11.285 1.00 92.25 94 THR A CA 1
ATOM 675 C C . THR A 1 94 ? 0.587 -1.023 10.349 1.00 92.25 94 THR A C 1
ATOM 677 O O . THR A 1 94 ? 1.556 -1.243 9.626 1.00 92.25 94 THR A O 1
ATOM 680 N N . SER A 1 95 ? -0.525 -1.763 10.283 1.00 93.25 95 SER A N 1
ATOM 681 C CA . SER A 1 95 ? -0.655 -2.891 9.348 1.00 93.25 95 SER A CA 1
ATOM 682 C C . SER A 1 95 ? -0.665 -2.443 7.883 1.00 93.25 95 SER A C 1
ATOM 684 O O . SER A 1 95 ? 0.003 -3.059 7.052 1.00 93.25 95 SER A O 1
ATOM 686 N N . LEU A 1 96 ? -1.345 -1.334 7.568 1.00 92.88 96 LEU A N 1
ATOM 687 C CA . LEU A 1 96 ? -1.333 -0.735 6.229 1.00 92.88 96 LEU A CA 1
ATOM 688 C C . LEU A 1 96 ? 0.077 -0.279 5.830 1.00 92.88 96 LEU A C 1
ATOM 690 O O . LEU A 1 96 ? 0.524 -0.590 4.725 1.00 92.88 96 LEU A O 1
ATOM 694 N N . ARG A 1 97 ? 0.808 0.373 6.746 1.00 92.69 97 ARG A N 1
ATOM 695 C CA . ARG A 1 97 ? 2.213 0.753 6.536 1.00 92.69 97 ARG A CA 1
ATOM 696 C C . ARG A 1 97 ? 3.085 -0.466 6.239 1.00 92.69 97 ARG A C 1
ATOM 698 O O . ARG A 1 97 ? 3.827 -0.453 5.263 1.00 92.69 97 ARG A O 1
ATOM 705 N N . GLN A 1 98 ? 2.980 -1.523 7.047 1.00 92.75 98 GLN A N 1
ATOM 706 C CA . GLN A 1 98 ? 3.757 -2.750 6.840 1.00 92.75 98 GLN A CA 1
ATOM 707 C C . GLN A 1 98 ? 3.439 -3.398 5.490 1.00 92.75 98 GLN A C 1
ATOM 709 O O . GLN A 1 98 ? 4.348 -3.758 4.749 1.00 92.75 98 GLN A O 1
ATOM 714 N N . LYS A 1 99 ? 2.160 -3.460 5.113 1.00 92.31 99 LYS A N 1
ATOM 715 C CA . LYS A 1 99 ? 1.752 -3.965 3.799 1.00 92.31 99 LYS A CA 1
ATOM 716 C C . LYS A 1 99 ? 2.326 -3.130 2.649 1.00 92.31 99 LYS A C 1
ATOM 718 O O . LYS A 1 99 ? 2.791 -3.698 1.668 1.00 92.31 99 LYS A O 1
ATOM 723 N N . CYS A 1 100 ? 2.346 -1.803 2.781 1.00 93.00 100 CYS A N 1
ATOM 724 C CA . CYS A 1 100 ? 2.950 -0.927 1.779 1.00 93.00 100 CYS A CA 1
ATOM 725 C C . CYS A 1 100 ? 4.459 -1.188 1.621 1.00 93.00 100 CYS A C 1
ATOM 727 O O . CYS A 1 100 ? 4.948 -1.257 0.497 1.00 93.00 100 CYS A O 1
ATOM 729 N N . ILE A 1 101 ? 5.182 -1.381 2.728 1.00 92.44 101 ILE A N 1
ATOM 730 C CA . ILE A 1 101 ? 6.619 -1.703 2.719 1.00 92.44 101 ILE A CA 1
ATOM 731 C C . ILE A 1 101 ? 6.875 -3.067 2.055 1.00 92.44 101 ILE A C 1
ATOM 733 O O . ILE A 1 101 ? 7.793 -3.194 1.246 1.00 92.44 101 ILE A O 1
ATOM 737 N N . LEU A 1 102 ? 6.046 -4.075 2.344 1.00 91.50 102 LEU A N 1
ATOM 738 C CA . LEU A 1 102 ? 6.142 -5.392 1.705 1.00 91.50 102 LEU A CA 1
ATOM 739 C C . LEU A 1 102 ? 5.922 -5.312 0.188 1.00 91.50 102 LEU A C 1
ATOM 741 O O . LEU A 1 102 ? 6.687 -5.912 -0.564 1.00 91.50 102 LEU A O 1
ATOM 745 N N . ASN A 1 103 ? 4.933 -4.535 -0.262 1.00 92.00 103 ASN A N 1
ATOM 746 C CA . ASN A 1 103 ? 4.701 -4.291 -1.687 1.00 92.00 103 ASN A CA 1
ATOM 747 C C . ASN A 1 103 ? 5.905 -3.597 -2.348 1.00 92.00 103 ASN A C 1
ATOM 749 O O . ASN A 1 103 ? 6.346 -4.032 -3.407 1.00 92.00 103 ASN A O 1
ATOM 753 N N . GLN A 1 104 ? 6.479 -2.568 -1.711 1.00 92.06 104 GLN A N 1
ATOM 754 C CA . GLN A 1 104 ? 7.671 -1.876 -2.228 1.00 92.06 104 GLN A CA 1
ATOM 755 C C . GLN A 1 104 ? 8.853 -2.827 -2.407 1.00 92.06 104 GLN A C 1
ATOM 757 O O . GLN A 1 104 ? 9.526 -2.771 -3.436 1.00 92.06 104 GLN A O 1
ATOM 762 N N . ARG A 1 105 ? 9.082 -3.714 -1.432 1.00 92.12 105 ARG A N 1
ATOM 763 C CA . ARG A 1 105 ? 10.137 -4.729 -1.508 1.00 92.12 105 ARG A CA 1
ATOM 764 C C . ARG A 1 105 ? 9.869 -5.744 -2.618 1.00 92.12 105 ARG A C 1
ATOM 766 O O . ARG A 1 105 ? 10.762 -6.009 -3.407 1.00 92.12 105 ARG A O 1
ATOM 773 N N . ALA A 1 106 ? 8.636 -6.237 -2.733 1.00 91.69 106 ALA A N 1
ATOM 774 C CA . ALA A 1 106 ? 8.260 -7.163 -3.799 1.00 91.69 106 ALA A CA 1
ATOM 775 C C . ALA A 1 106 ? 8.444 -6.549 -5.199 1.00 91.69 106 ALA A C 1
ATOM 777 O O . ALA A 1 106 ? 8.946 -7.216 -6.099 1.00 91.69 106 ALA A O 1
ATOM 778 N N . ILE A 1 107 ? 8.082 -5.272 -5.380 1.00 92.25 107 ILE A N 1
ATOM 779 C CA . ILE A 1 107 ? 8.316 -4.544 -6.635 1.00 92.25 107 ILE A CA 1
ATOM 780 C C . ILE A 1 107 ? 9.815 -4.371 -6.886 1.00 92.25 107 ILE A C 1
ATOM 782 O O . ILE A 1 107 ? 10.265 -4.605 -8.001 1.00 92.25 107 ILE A O 1
ATOM 786 N N . TYR A 1 108 ? 10.581 -3.967 -5.870 1.00 92.94 108 TYR A N 1
ATOM 787 C CA . TYR A 1 108 ? 12.030 -3.792 -5.979 1.00 92.94 108 TYR A CA 1
ATOM 788 C C . TYR A 1 108 ? 12.721 -5.087 -6.428 1.00 92.94 108 TYR A C 1
ATOM 790 O O . TYR A 1 108 ? 13.440 -5.083 -7.423 1.00 92.94 108 TYR A O 1
ATOM 798 N N . ASP A 1 109 ? 12.428 -6.202 -5.755 1.00 93.19 109 ASP A N 1
ATOM 799 C CA . ASP A 1 109 ? 12.991 -7.513 -6.083 1.00 93.19 109 ASP A CA 1
ATOM 800 C C . ASP A 1 109 ? 12.582 -7.952 -7.501 1.00 93.19 109 ASP A C 1
ATOM 802 O O . ASP A 1 109 ? 13.411 -8.435 -8.270 1.00 93.19 109 ASP A O 1
ATOM 806 N N . ALA A 1 110 ? 11.325 -7.725 -7.894 1.00 93.19 110 ALA A N 1
ATOM 807 C CA . ALA A 1 110 ? 10.848 -8.055 -9.234 1.00 93.19 110 ALA A CA 1
ATOM 808 C C . ALA A 1 110 ? 11.517 -7.219 -10.336 1.00 93.19 110 ALA A C 1
ATOM 810 O O . ALA A 1 110 ? 11.825 -7.753 -11.402 1.00 93.19 110 ALA A O 1
ATOM 811 N N . VAL A 1 111 ? 11.750 -5.924 -10.093 1.00 93.75 111 VAL A N 1
ATOM 812 C CA . VAL A 1 111 ? 12.481 -5.059 -11.029 1.00 93.75 111 VAL A CA 1
ATOM 813 C C . VAL A 1 111 ? 13.926 -5.521 -11.145 1.00 93.75 111 VAL A C 1
ATOM 815 O O . VAL A 1 111 ? 14.395 -5.696 -12.262 1.00 93.75 111 VAL A O 1
ATOM 818 N N . LEU A 1 112 ? 14.608 -5.798 -10.030 1.00 93.81 112 LEU A N 1
ATOM 819 C CA . LEU A 1 112 ? 15.978 -6.311 -10.069 1.00 93.81 112 LEU A CA 1
ATOM 820 C C . LEU A 1 112 ? 16.083 -7.611 -10.873 1.00 93.81 112 LEU A C 1
ATOM 822 O O . LEU A 1 112 ? 16.956 -7.726 -11.728 1.00 93.81 112 LEU A O 1
ATOM 826 N N . CYS A 1 113 ? 15.186 -8.573 -10.641 1.00 93.69 113 CYS A N 1
ATOM 827 C CA . CYS A 1 113 ? 15.152 -9.816 -11.415 1.00 93.69 113 CYS A CA 1
ATOM 828 C C . CYS A 1 113 ? 14.947 -9.549 -12.910 1.00 93.69 113 CYS A C 1
ATOM 830 O O . CYS A 1 113 ? 15.688 -10.075 -13.738 1.00 93.69 113 CYS A O 1
ATOM 832 N N . TYR A 1 114 ? 14.001 -8.673 -13.259 1.00 94.06 114 TYR A N 1
ATOM 833 C CA . TYR A 1 114 ? 13.771 -8.285 -14.647 1.00 94.06 114 TYR A CA 1
ATOM 834 C C . TYR A 1 114 ? 15.018 -7.651 -15.287 1.00 94.06 114 TYR A C 1
ATOM 836 O O . TYR A 1 114 ? 15.397 -8.013 -16.402 1.00 94.06 114 TYR A O 1
ATOM 844 N N . GLU A 1 115 ? 15.669 -6.710 -14.600 1.00 93.44 115 GLU A N 1
ATOM 845 C CA . GLU A 1 115 ? 16.851 -6.013 -15.118 1.00 93.44 115 GLU A CA 1
ATOM 846 C C . GLU A 1 115 ? 18.041 -6.965 -15.294 1.00 93.44 115 GLU A C 1
ATOM 848 O O . GLU A 1 115 ? 18.773 -6.853 -16.282 1.00 93.44 115 GLU A O 1
ATOM 853 N N . MET A 1 116 ? 18.197 -7.944 -14.395 1.00 92.69 116 MET A N 1
ATOM 854 C CA . MET A 1 116 ? 19.210 -8.997 -14.512 1.00 92.69 116 MET A CA 1
ATOM 855 C C . MET A 1 116 ? 18.968 -9.903 -15.726 1.00 92.69 116 MET A C 1
ATOM 857 O O . MET A 1 116 ? 19.909 -10.180 -16.476 1.00 92.69 116 MET A O 1
ATOM 861 N N . ASP A 1 117 ? 17.722 -10.320 -15.953 1.00 94.50 117 ASP A N 1
ATOM 862 C CA . ASP A 1 117 ? 17.385 -11.281 -17.007 1.00 94.50 117 ASP A CA 1
ATOM 863 C C . ASP A 1 117 ? 17.387 -10.643 -18.407 1.00 94.50 117 ASP A C 1
ATOM 865 O O . ASP A 1 117 ? 17.879 -11.241 -19.368 1.00 94.50 117 ASP A O 1
ATOM 869 N N . PHE A 1 118 ? 16.903 -9.402 -18.538 1.00 92.12 118 PHE A N 1
ATOM 870 C CA . PHE A 1 118 ? 16.828 -8.702 -19.828 1.00 92.12 118 PHE A CA 1
ATOM 871 C C . PHE A 1 118 ? 18.026 -7.789 -20.120 1.00 92.12 118 PHE A C 1
ATOM 873 O O . PHE A 1 118 ? 18.174 -7.336 -21.257 1.00 92.12 118 PHE A O 1
ATOM 880 N N . ARG A 1 119 ? 18.899 -7.525 -19.135 1.00 90.81 119 ARG A N 1
ATOM 881 C CA . ARG A 1 119 ? 20.005 -6.544 -19.223 1.00 90.81 119 ARG A CA 1
ATOM 882 C C . ARG A 1 119 ? 19.546 -5.153 -19.677 1.00 90.81 119 ARG A C 1
ATOM 884 O O . ARG A 1 119 ? 20.302 -4.415 -20.310 1.00 90.81 119 ARG A O 1
ATOM 891 N N . THR A 1 120 ? 18.300 -4.810 -19.374 1.00 89.38 120 THR A N 1
ATOM 892 C CA . THR A 1 120 ? 17.682 -3.518 -19.682 1.00 89.38 120 THR A CA 1
ATOM 893 C C . THR A 1 120 ? 17.127 -2.928 -18.405 1.00 89.38 120 THR A C 1
ATOM 895 O O . THR A 1 120 ? 16.337 -3.595 -17.739 1.00 89.38 120 THR A O 1
ATOM 898 N N . ASP A 1 121 ? 17.489 -1.686 -18.105 1.00 89.44 121 ASP A N 1
ATOM 899 C CA . ASP A 1 121 ? 16.908 -0.946 -16.990 1.00 89.44 121 ASP A CA 1
ATOM 900 C C . ASP A 1 121 ? 15.507 -0.399 -17.329 1.00 89.44 121 ASP A C 1
ATOM 902 O O . ASP A 1 121 ? 15.175 -0.144 -18.494 1.00 89.44 121 ASP A O 1
ATOM 906 N N . LEU A 1 122 ? 14.672 -0.196 -16.305 1.00 89.88 122 LEU A N 1
ATOM 907 C CA . LEU A 1 122 ? 13.367 0.470 -16.451 1.00 89.88 122 LEU A CA 1
ATOM 908 C C . LEU A 1 122 ? 13.456 1.990 -16.212 1.00 89.88 122 LEU A C 1
ATOM 910 O O . LEU A 1 122 ? 12.431 2.646 -15.993 1.00 89.88 122 LEU A O 1
ATOM 914 N N . SER A 1 123 ? 14.650 2.594 -16.284 1.00 89.88 123 SER A N 1
ATOM 915 C CA . SER A 1 123 ? 14.828 4.017 -15.962 1.00 89.88 123 SER A CA 1
ATOM 916 C C . SER A 1 123 ? 14.021 4.940 -16.886 1.00 89.88 123 SER A C 1
ATOM 918 O O . SER A 1 123 ? 13.538 5.984 -16.443 1.00 89.88 123 SER A O 1
ATOM 920 N N . SER A 1 124 ? 13.789 4.525 -18.138 1.00 89.06 124 SER A N 1
ATOM 921 C CA . SER A 1 124 ? 12.981 5.257 -19.128 1.00 89.06 124 SER A CA 1
ATOM 922 C C . SER A 1 124 ? 11.499 5.386 -18.753 1.00 89.06 124 SER A C 1
ATOM 924 O O . SER A 1 124 ? 10.858 6.369 -19.122 1.00 89.06 124 SER A O 1
ATOM 926 N N . ILE A 1 125 ? 10.963 4.437 -17.979 1.00 89.75 125 ILE A N 1
ATOM 927 C CA . ILE A 1 125 ? 9.555 4.391 -17.553 1.00 89.75 125 ILE A CA 1
ATOM 928 C C . ILE A 1 125 ? 9.389 4.590 -16.044 1.00 89.75 125 ILE A C 1
ATOM 930 O O . ILE A 1 125 ? 8.300 4.397 -15.512 1.00 89.75 125 ILE A O 1
ATOM 934 N N . ARG A 1 126 ? 10.442 5.029 -15.342 1.00 86.88 126 ARG A N 1
ATOM 935 C CA . ARG A 1 126 ? 10.504 5.114 -13.870 1.00 86.88 126 ARG A CA 1
ATOM 936 C C . ARG A 1 126 ? 9.385 5.915 -13.188 1.00 86.88 126 ARG A C 1
ATOM 938 O O . ARG A 1 126 ? 9.124 5.701 -12.008 1.00 86.88 126 ARG A O 1
ATOM 945 N N . ASN A 1 127 ? 8.758 6.841 -13.916 1.00 85.19 127 ASN A N 1
ATOM 946 C CA . ASN A 1 127 ? 7.668 7.703 -13.438 1.00 85.19 127 ASN A CA 1
ATOM 947 C C . ASN A 1 127 ? 6.279 7.217 -13.885 1.00 85.19 127 ASN A C 1
ATOM 949 O O . ASN A 1 127 ? 5.297 7.922 -13.688 1.00 85.19 127 ASN A O 1
ATOM 953 N N . ASN A 1 128 ? 6.192 6.052 -14.528 1.00 89.00 128 ASN A N 1
ATOM 954 C CA . ASN A 1 128 ? 4.950 5.493 -15.041 1.00 89.00 128 ASN A CA 1
ATOM 955 C C . ASN A 1 128 ? 4.693 4.124 -14.401 1.00 89.00 128 ASN A C 1
ATOM 957 O O . ASN A 1 128 ? 5.052 3.081 -14.956 1.00 89.00 128 ASN A O 1
ATOM 961 N N . GLY A 1 129 ? 4.064 4.136 -13.221 1.00 85.00 129 GLY A N 1
ATOM 962 C CA . GLY A 1 129 ? 3.764 2.922 -12.457 1.00 85.00 129 GLY A CA 1
ATOM 963 C C . GLY A 1 129 ? 2.918 1.915 -13.239 1.00 85.00 129 GLY A C 1
ATOM 964 O O . GLY A 1 129 ? 3.201 0.717 -13.216 1.00 85.00 129 GLY A O 1
ATOM 965 N N . VAL A 1 130 ? 1.967 2.397 -14.046 1.00 89.00 130 VAL A N 1
ATOM 966 C CA . VAL A 1 130 ? 1.111 1.547 -14.889 1.00 89.00 130 VAL A CA 1
ATOM 967 C C . VAL A 1 130 ? 1.927 0.785 -15.936 1.00 89.00 130 VAL A C 1
ATOM 969 O O . VAL A 1 130 ? 1.710 -0.418 -16.128 1.00 89.00 130 VAL A O 1
ATOM 972 N N . GLN A 1 131 ? 2.874 1.455 -16.601 1.00 90.31 131 GLN A N 1
ATOM 973 C CA . GLN A 1 131 ? 3.753 0.813 -17.580 1.00 90.31 131 GLN A CA 1
ATOM 974 C C . GLN A 1 131 ? 4.699 -0.180 -16.910 1.00 90.31 131 GLN A C 1
ATOM 976 O O . GLN A 1 131 ? 4.763 -1.324 -17.360 1.00 90.31 131 GLN A O 1
ATOM 981 N N . ILE A 1 132 ? 5.351 0.207 -15.808 1.00 90.25 132 ILE A N 1
ATOM 982 C CA . ILE A 1 132 ? 6.234 -0.675 -15.025 1.00 90.25 132 ILE A CA 1
ATOM 983 C C . ILE A 1 132 ? 5.493 -1.957 -14.638 1.00 90.25 132 ILE A C 1
ATOM 985 O O . ILE A 1 132 ? 5.969 -3.064 -14.903 1.00 90.25 132 ILE A O 1
ATOM 989 N N . ARG A 1 133 ? 4.284 -1.811 -14.085 1.00 90.44 133 ARG A N 1
ATOM 990 C CA . ARG A 1 133 ? 3.408 -2.931 -13.746 1.00 90.44 133 ARG A CA 1
ATOM 991 C C . ARG A 1 133 ? 3.161 -3.826 -14.952 1.00 90.44 133 ARG A C 1
ATOM 993 O O . ARG A 1 133 ? 3.345 -5.034 -14.853 1.00 90.44 133 ARG A O 1
ATOM 1000 N N . SER A 1 134 ? 2.735 -3.258 -16.080 1.00 89.81 134 SER A N 1
ATOM 1001 C CA . SER A 1 134 ? 2.422 -4.054 -17.272 1.00 89.81 134 SER A CA 1
ATOM 1002 C C . SER A 1 134 ? 3.639 -4.830 -17.781 1.00 89.81 134 SER A C 1
ATOM 1004 O O . SER A 1 134 ? 3.510 -6.006 -18.106 1.00 89.81 134 SER A O 1
ATOM 1006 N N . THR A 1 135 ? 4.828 -4.227 -17.762 1.00 91.12 135 THR A N 1
ATOM 1007 C CA . THR A 1 135 ? 6.082 -4.876 -18.159 1.00 91.12 135 THR A CA 1
ATOM 1008 C C . THR A 1 135 ? 6.400 -6.067 -17.258 1.00 91.12 135 THR A C 1
ATOM 1010 O O . THR A 1 135 ? 6.675 -7.157 -17.754 1.00 91.12 135 THR A O 1
ATOM 1013 N N . LEU A 1 136 ? 6.293 -5.893 -15.940 1.00 91.12 136 LEU A N 1
ATOM 1014 C CA . LEU A 1 136 ? 6.643 -6.929 -14.962 1.00 91.12 136 LEU A CA 1
ATOM 1015 C C . LEU A 1 136 ? 5.606 -8.058 -14.894 1.00 91.12 136 LEU A C 1
ATOM 1017 O O . LEU A 1 136 ? 5.981 -9.219 -14.736 1.00 91.12 136 LEU A O 1
ATOM 1021 N N . LEU A 1 137 ? 4.319 -7.738 -15.063 1.00 91.06 137 LEU A N 1
ATOM 1022 C CA . LEU A 1 137 ? 3.249 -8.734 -15.172 1.00 91.06 137 LEU A CA 1
ATOM 1023 C C . LEU A 1 137 ? 3.381 -9.553 -16.461 1.00 91.06 137 LEU A C 1
ATOM 1025 O O . LEU A 1 137 ? 3.306 -10.777 -16.417 1.00 91.06 137 LEU A O 1
ATOM 1029 N N . ASN A 1 138 ? 3.619 -8.893 -17.598 1.00 90.69 138 ASN A N 1
ATOM 1030 C CA . ASN A 1 138 ? 3.780 -9.572 -18.886 1.00 90.69 138 ASN A CA 1
ATOM 1031 C C . ASN A 1 138 ? 5.040 -10.443 -18.927 1.00 90.69 138 ASN A C 1
ATOM 1033 O O . ASN A 1 138 ? 5.053 -11.468 -19.605 1.00 90.69 138 ASN A O 1
ATOM 1037 N N . ALA A 1 139 ? 6.086 -10.046 -18.201 1.00 90.56 139 ALA A N 1
ATOM 1038 C CA . ALA A 1 139 ? 7.309 -10.823 -18.064 1.00 90.56 139 ALA A CA 1
ATOM 1039 C C . ALA A 1 139 ? 7.223 -11.927 -16.989 1.00 90.56 139 ALA A C 1
ATOM 1041 O O . ALA A 1 139 ? 8.119 -12.759 -16.909 1.00 90.56 139 ALA A O 1
ATOM 1042 N N . GLY A 1 140 ? 6.146 -11.974 -16.195 1.00 90.75 140 GLY A N 1
ATOM 1043 C CA . GLY A 1 140 ? 5.893 -13.042 -15.225 1.00 90.75 140 GLY A CA 1
ATOM 1044 C C . GLY A 1 140 ? 6.603 -12.900 -13.873 1.00 90.75 140 GLY A C 1
ATOM 1045 O O . GLY A 1 140 ? 6.559 -13.837 -13.081 1.00 90.75 140 GLY A O 1
ATOM 1046 N N . TYR A 1 141 ? 7.213 -11.749 -13.566 1.00 90.31 141 TYR A N 1
ATOM 1047 C CA . TYR A 1 141 ? 7.877 -11.521 -12.268 1.00 90.31 141 TYR A CA 1
ATOM 1048 C C . TYR A 1 141 ? 6.910 -11.129 -11.150 1.00 90.31 141 TYR A C 1
ATOM 1050 O O . TYR A 1 141 ? 7.284 -11.123 -9.979 1.00 90.31 141 TYR A O 1
ATOM 1058 N N . MET A 1 142 ? 5.664 -10.786 -11.488 1.00 86.94 142 MET A N 1
ATOM 1059 C CA . MET A 1 142 ? 4.633 -10.430 -10.517 1.00 86.94 142 MET A CA 1
ATOM 1060 C C . MET A 1 142 ? 3.275 -11.023 -10.880 1.00 86.94 142 MET A C 1
ATOM 1062 O O . MET A 1 142 ? 2.963 -11.260 -12.044 1.00 86.94 142 MET A O 1
ATOM 1066 N N . ASN A 1 143 ? 2.447 -11.232 -9.857 1.00 84.94 143 ASN A N 1
ATOM 1067 C CA . ASN A 1 143 ? 1.057 -11.651 -10.001 1.00 84.94 143 ASN A CA 1
ATOM 1068 C C . ASN A 1 143 ? 0.139 -10.405 -9.971 1.00 84.94 143 ASN A C 1
ATOM 1070 O O . ASN A 1 143 ? 0.450 -9.457 -9.246 1.00 84.94 143 ASN A O 1
ATOM 1074 N N . PRO A 1 144 ? -0.985 -10.358 -10.709 1.00 71.19 144 PRO A N 1
ATOM 1075 C CA . PRO A 1 144 ? -1.896 -9.200 -10.768 1.00 71.19 144 PRO A CA 1
ATOM 1076 C C . PRO A 1 144 ? -2.623 -8.790 -9.463 1.00 71.19 144 PRO A C 1
ATOM 1078 O O . PRO A 1 144 ? -3.569 -8.003 -9.515 1.00 71.19 144 PRO A O 1
ATOM 1081 N N . ILE A 1 145 ? -2.229 -9.265 -8.278 1.00 69.88 145 ILE A N 1
ATOM 1082 C CA . ILE A 1 145 ? -3.006 -9.073 -7.042 1.00 69.88 145 ILE A CA 1
ATOM 1083 C C . ILE A 1 145 ? -2.611 -7.780 -6.307 1.00 69.88 145 ILE A C 1
ATOM 1085 O O . ILE A 1 145 ? -1.891 -7.817 -5.319 1.00 69.88 145 ILE A O 1
ATOM 1089 N N . ASN A 1 146 ? -3.133 -6.619 -6.723 1.00 66.75 146 ASN A N 1
ATOM 1090 C CA . ASN A 1 146 ? -2.977 -5.316 -6.029 1.00 66.75 146 ASN A CA 1
ATOM 1091 C C . ASN A 1 146 ? -1.525 -4.965 -5.608 1.00 66.75 146 ASN A C 1
ATOM 1093 O O . ASN A 1 146 ? -1.321 -4.207 -4.660 1.00 66.75 146 ASN A O 1
ATOM 1097 N N . ASN A 1 147 ? -0.510 -5.522 -6.279 1.00 74.50 147 ASN A N 1
ATOM 1098 C CA . ASN A 1 147 ? 0.897 -5.349 -5.906 1.00 74.50 147 ASN A CA 1
ATOM 1099 C C . ASN A 1 147 ? 1.385 -3.902 -6.083 1.00 74.50 147 ASN A C 1
ATOM 1101 O O . ASN A 1 147 ? 2.332 -3.508 -5.414 1.00 74.50 147 ASN A O 1
ATOM 1105 N N . PHE A 1 148 ? 0.722 -3.123 -6.946 1.00 87.75 148 PHE A N 1
ATOM 1106 C CA . PHE A 1 148 ? 1.092 -1.749 -7.298 1.00 87.75 148 PHE A CA 1
ATOM 1107 C C . PHE A 1 148 ? 0.221 -0.657 -6.667 1.00 87.75 148 PHE A C 1
ATOM 1109 O O . PHE A 1 148 ? 0.460 0.514 -6.931 1.00 87.75 148 PHE A O 1
ATOM 1116 N N . ASP A 1 149 ? -0.736 -1.029 -5.816 1.00 90.31 149 ASP A N 1
ATOM 1117 C CA . ASP A 1 149 ? -1.541 -0.064 -5.065 1.00 90.31 149 ASP A CA 1
ATOM 1118 C C . ASP A 1 149 ? -1.043 0.031 -3.623 1.00 90.31 149 ASP A C 1
ATOM 1120 O O . ASP A 1 149 ? -0.816 -0.977 -2.933 1.00 90.31 149 ASP A O 1
ATOM 1124 N N . CYS A 1 150 ? -0.946 1.255 -3.126 1.00 91.75 150 CYS A N 1
ATOM 1125 C CA . CYS A 1 150 ? -0.790 1.521 -1.716 1.00 91.75 150 CYS A CA 1
ATOM 1126 C C . CYS A 1 150 ? -2.115 1.199 -1.010 1.00 91.75 150 CYS A C 1
ATOM 1128 O O . CYS A 1 150 ? -3.164 1.740 -1.354 1.00 91.75 150 CYS A O 1
ATOM 1130 N N . PRO A 1 151 ? -2.112 0.381 0.056 1.00 91.25 151 PRO A N 1
ATOM 1131 C CA . PRO A 1 151 ? -3.342 0.029 0.765 1.00 91.25 151 PRO A CA 1
ATOM 1132 C C . PRO A 1 151 ? -3.964 1.213 1.531 1.00 91.25 151 PRO A C 1
ATOM 1134 O O . PRO A 1 151 ? -5.082 1.091 2.029 1.00 91.25 151 PRO A O 1
ATOM 1137 N N . SER A 1 152 ? -3.237 2.329 1.651 1.00 90.75 152 SER A N 1
ATOM 1138 C CA . SER A 1 152 ? -3.734 3.595 2.199 1.00 90.75 152 SER A CA 1
ATOM 1139 C C . SER A 1 152 ? -4.314 4.525 1.127 1.00 90.75 152 SER A C 1
ATOM 1141 O O . SER A 1 152 ? -4.881 5.553 1.495 1.00 90.75 152 SER A O 1
ATOM 1143 N N . SER A 1 153 ? -4.162 4.205 -0.164 1.00 90.38 153 SER A N 1
ATOM 1144 C CA . SER A 1 153 ? -4.723 5.014 -1.245 1.00 90.38 153 SER A CA 1
ATOM 1145 C C . SER A 1 153 ? -6.249 4.870 -1.285 1.00 90.38 153 SER A C 1
ATOM 1147 O O . SER A 1 153 ? -6.769 3.757 -1.129 1.00 90.38 153 SER A O 1
ATOM 1149 N N . PRO A 1 154 ? -6.999 5.974 -1.459 1.00 86.44 154 PRO A N 1
ATOM 1150 C CA . PRO A 1 154 ? -8.445 5.917 -1.641 1.00 86.44 154 PRO A CA 1
ATOM 1151 C C . PRO A 1 154 ? -8.847 5.418 -3.038 1.00 86.44 154 PRO A C 1
ATOM 1153 O O . PRO A 1 154 ? -9.990 4.996 -3.218 1.00 86.44 154 PRO A O 1
ATOM 1156 N N . ILE A 1 155 ? -7.937 5.475 -4.016 1.00 89.19 155 ILE A N 1
ATOM 1157 C CA . ILE A 1 155 ? -8.175 5.138 -5.423 1.00 89.19 155 ILE A CA 1
ATOM 1158 C C . ILE A 1 155 ? -7.243 3.982 -5.811 1.00 89.19 155 ILE A C 1
ATOM 1160 O O . ILE A 1 155 ? -6.183 3.809 -5.224 1.00 89.19 155 ILE A O 1
ATOM 1164 N N . ARG A 1 156 ? -7.685 3.139 -6.752 1.00 86.94 156 ARG A N 1
ATOM 1165 C CA . ARG A 1 156 ? -6.880 2.053 -7.329 1.00 86.94 156 ARG A CA 1
ATOM 1166 C C . ARG A 1 156 ? -6.535 2.372 -8.776 1.00 86.94 156 ARG A C 1
ATOM 1168 O O . ARG A 1 156 ? -7.284 2.023 -9.690 1.00 86.94 156 ARG A O 1
ATOM 1175 N N . ASP A 1 157 ? -5.433 3.068 -8.954 1.00 86.88 157 ASP A N 1
ATOM 1176 C CA . ASP A 1 157 ? -4.848 3.518 -10.220 1.00 86.88 157 ASP A CA 1
ATOM 1177 C C . ASP A 1 157 ? -3.539 2.788 -10.561 1.00 86.88 157 ASP A C 1
ATOM 1179 O O . ASP A 1 157 ? -3.136 2.775 -11.729 1.00 86.88 157 ASP A O 1
ATOM 1183 N N . TYR A 1 158 ? -2.961 2.049 -9.610 1.00 87.69 158 TYR A N 1
ATOM 1184 C CA . TYR A 1 158 ? -1.766 1.221 -9.773 1.00 87.69 158 TYR A CA 1
ATOM 1185 C C . TYR A 1 158 ? -0.487 1.992 -10.126 1.00 87.69 158 TYR A C 1
ATOM 1187 O O . TYR A 1 158 ? 0.413 1.439 -10.772 1.00 87.69 158 TYR A O 1
ATOM 1195 N N . ASP A 1 159 ? -0.392 3.254 -9.713 1.00 87.88 159 ASP A N 1
ATOM 1196 C CA . ASP A 1 159 ? 0.774 4.127 -9.887 1.00 87.88 159 ASP A CA 1
ATOM 1197 C C . ASP A 1 159 ? 1.316 4.701 -8.563 1.00 87.88 159 ASP A C 1
ATOM 1199 O O . ASP A 1 159 ? 2.200 5.560 -8.552 1.00 87.88 159 ASP A O 1
ATOM 1203 N N . ASP A 1 160 ? 0.886 4.129 -7.437 1.00 91.06 160 ASP A N 1
ATOM 1204 C CA . ASP A 1 160 ? 1.258 4.538 -6.078 1.00 91.06 160 ASP A CA 1
ATOM 1205 C C . ASP A 1 160 ? 2.739 4.316 -5.710 1.00 91.06 160 ASP A C 1
ATOM 1207 O O . ASP A 1 160 ? 3.184 4.692 -4.615 1.00 91.06 160 ASP A O 1
ATOM 1211 N N . TYR A 1 161 ? 3.513 3.675 -6.588 1.00 90.62 161 TYR A N 1
ATOM 1212 C CA . TYR A 1 161 ? 4.921 3.350 -6.382 1.00 90.62 161 TYR A CA 1
ATOM 1213 C C . TYR A 1 161 ? 5.795 3.873 -7.520 1.00 90.62 161 TYR A C 1
ATOM 1215 O O . TYR A 1 161 ? 5.498 3.687 -8.699 1.00 90.62 161 TYR A O 1
ATOM 1223 N N . GLN A 1 162 ? 6.927 4.466 -7.149 1.00 90.50 162 GLN A N 1
ATOM 1224 C CA . GLN A 1 162 ? 7.902 5.053 -8.061 1.00 90.50 162 GLN A CA 1
ATOM 1225 C C . GLN A 1 162 ? 9.288 4.440 -7.844 1.00 90.50 162 GLN A C 1
ATOM 1227 O O . GLN A 1 162 ? 9.716 4.218 -6.707 1.00 90.50 162 GLN A O 1
ATOM 1232 N N . LEU A 1 163 ? 10.015 4.217 -8.941 1.00 91.69 163 LEU A N 1
ATOM 1233 C CA . LEU A 1 163 ? 11.373 3.679 -8.911 1.00 91.69 163 LEU A CA 1
ATOM 1234 C C . LEU A 1 163 ? 12.414 4.802 -8.818 1.00 91.69 163 LEU A C 1
ATOM 1236 O O . LEU A 1 163 ? 12.465 5.738 -9.635 1.00 91.69 163 LEU A O 1
ATOM 1240 N N . ILE A 1 164 ? 13.284 4.695 -7.819 1.00 91.19 164 ILE A N 1
ATOM 1241 C CA . ILE A 1 164 ? 14.395 5.611 -7.604 1.00 91.19 164 ILE A CA 1
ATOM 1242 C C . ILE A 1 164 ? 15.681 4.977 -8.124 1.00 91.19 164 ILE A C 1
ATOM 1244 O O . ILE A 1 164 ? 16.232 4.079 -7.504 1.00 91.19 164 ILE A O 1
ATOM 1248 N N . TYR A 1 165 ? 16.162 5.485 -9.254 1.00 91.12 165 TYR A N 1
ATOM 1249 C CA . TYR A 1 165 ? 17.453 5.160 -9.843 1.00 91.12 165 TYR A CA 1
ATOM 1250 C C . TYR A 1 165 ? 18.504 6.201 -9.467 1.00 91.12 165 TYR A C 1
ATOM 1252 O O . TYR A 1 165 ? 18.217 7.407 -9.477 1.00 91.12 165 TYR A O 1
ATOM 1260 N N . SER A 1 166 ? 19.721 5.727 -9.216 1.00 92.75 166 SER A N 1
ATOM 1261 C CA . SER A 1 166 ? 20.945 6.523 -9.218 1.00 92.75 166 SER A CA 1
ATOM 1262 C C . SER A 1 166 ? 21.734 6.121 -10.455 1.00 92.75 166 SER A C 1
ATOM 1264 O O . SER A 1 166 ? 22.278 5.023 -10.528 1.00 92.75 166 SER A O 1
ATOM 1266 N N . ASN A 1 167 ? 21.757 6.995 -11.460 1.00 87.75 167 ASN A N 1
ATOM 1267 C CA . ASN A 1 167 ? 22.311 6.693 -12.779 1.00 87.75 167 ASN A CA 1
ATOM 1268 C C . ASN A 1 167 ? 21.577 5.519 -13.464 1.00 87.75 167 ASN A C 1
ATOM 1270 O O . ASN A 1 167 ? 20.479 5.732 -13.976 1.00 87.75 167 ASN A O 1
ATOM 1274 N N . ARG A 1 168 ? 22.140 4.302 -13.443 1.00 84.81 168 ARG A N 1
ATOM 1275 C CA . ARG A 1 168 ? 21.518 3.080 -13.991 1.00 84.81 168 ARG A CA 1
ATOM 1276 C C . ARG A 1 168 ? 21.151 2.039 -12.939 1.00 84.81 168 ARG A C 1
ATOM 1278 O O . ARG A 1 168 ? 20.520 1.050 -13.283 1.00 84.81 168 ARG A O 1
ATOM 1285 N N . ASP A 1 169 ? 21.500 2.278 -11.682 1.00 89.50 169 ASP A N 1
ATOM 1286 C CA . ASP A 1 169 ? 21.279 1.308 -10.618 1.00 89.50 169 ASP A CA 1
ATOM 1287 C C . ASP A 1 169 ? 19.993 1.651 -9.865 1.00 89.50 169 ASP A C 1
ATOM 1289 O O . ASP A 1 169 ? 19.765 2.808 -9.478 1.00 89.50 169 ASP A O 1
ATOM 1293 N N . LEU A 1 170 ? 19.139 0.647 -9.665 1.00 91.06 170 LEU A N 1
ATOM 1294 C CA . LEU A 1 170 ? 17.942 0.779 -8.846 1.00 91.06 170 LEU A CA 1
ATOM 1295 C C . LEU A 1 170 ? 18.350 0.923 -7.372 1.00 91.06 170 LEU A C 1
ATOM 1297 O O . LEU A 1 170 ? 18.938 0.021 -6.786 1.00 91.06 170 LEU A O 1
ATOM 1301 N N . VAL A 1 171 ? 18.028 2.065 -6.764 1.00 91.62 171 VAL A N 1
ATOM 1302 C CA . VAL A 1 171 ? 18.368 2.373 -5.364 1.00 91.62 171 VAL A CA 1
ATOM 1303 C C . VAL A 1 171 ? 17.254 1.943 -4.426 1.00 91.62 171 VAL A C 1
ATOM 1305 O O . VAL A 1 171 ? 17.502 1.353 -3.381 1.00 91.62 171 VAL A O 1
ATOM 1308 N N . SER A 1 172 ? 16.014 2.314 -4.750 1.00 90.31 172 SER A N 1
ATOM 1309 C CA . SER A 1 172 ? 14.854 2.012 -3.908 1.00 90.31 172 SER A CA 1
ATOM 1310 C C . SER A 1 172 ? 13.544 2.181 -4.669 1.00 90.31 172 SER A C 1
ATOM 1312 O O . SER A 1 172 ? 13.455 2.947 -5.630 1.00 90.31 172 SER A O 1
ATOM 1314 N N . THR A 1 173 ? 12.506 1.505 -4.192 1.00 91.62 173 THR A N 1
ATOM 1315 C CA . THR A 1 173 ? 11.113 1.763 -4.574 1.00 91.62 173 THR A CA 1
ATOM 1316 C C . THR A 1 173 ? 10.479 2.629 -3.491 1.00 91.62 173 THR A C 1
ATOM 1318 O O . THR A 1 173 ? 10.625 2.320 -2.311 1.00 91.62 173 THR A O 1
ATOM 1321 N N . ARG A 1 174 ? 9.789 3.710 -3.865 1.00 90.56 174 ARG A N 1
ATOM 1322 C CA . ARG A 1 174 ? 9.140 4.648 -2.932 1.00 90.56 174 ARG A CA 1
ATOM 1323 C C . ARG A 1 174 ? 7.639 4.719 -3.196 1.00 90.56 174 ARG A C 1
ATOM 1325 O O . ARG A 1 174 ? 7.219 4.727 -4.346 1.00 90.56 174 ARG A O 1
ATOM 1332 N N . CYS A 1 175 ? 6.838 4.841 -2.140 1.00 92.19 175 CYS A N 1
ATOM 1333 C CA . CYS A 1 175 ? 5.413 5.163 -2.249 1.00 92.19 175 CYS A CA 1
ATOM 1334 C C . CYS A 1 175 ? 5.175 6.671 -2.472 1.00 92.19 175 CYS A C 1
ATOM 1336 O O . CYS A 1 175 ? 5.745 7.493 -1.752 1.00 92.19 175 CYS A O 1
ATOM 1338 N N . THR A 1 176 ? 4.316 7.037 -3.425 1.00 90.25 176 THR A N 1
ATOM 1339 C CA . THR A 1 176 ? 3.947 8.432 -3.742 1.00 90.25 176 THR A CA 1
ATOM 1340 C C . THR A 1 176 ? 2.895 9.002 -2.785 1.00 90.25 176 THR A C 1
ATOM 1342 O O . THR A 1 176 ? 2.931 10.193 -2.486 1.00 90.25 176 THR A O 1
ATOM 1345 N N . ILE A 1 177 ? 2.012 8.156 -2.242 1.00 91.88 177 ILE A N 1
ATOM 1346 C CA . ILE A 1 177 ? 0.914 8.557 -1.343 1.00 91.88 177 ILE A CA 1
ATOM 1347 C C . ILE A 1 177 ? 1.415 9.058 0.018 1.00 91.88 177 ILE A C 1
ATOM 1349 O O . ILE A 1 177 ? 0.965 10.088 0.512 1.00 91.88 177 ILE A O 1
ATOM 1353 N N . LEU A 1 178 ? 2.339 8.322 0.644 1.00 90.00 178 LEU A N 1
ATOM 1354 C CA . LEU A 1 178 ? 2.869 8.610 1.986 1.00 90.00 178 LEU A CA 1
ATOM 1355 C C . LEU A 1 178 ? 4.396 8.409 2.002 1.00 90.00 178 LEU A C 1
ATOM 1357 O O . LEU A 1 178 ? 4.891 7.423 2.557 1.00 90.00 178 LEU A O 1
ATOM 1361 N N . PRO A 1 179 ? 5.166 9.327 1.388 1.00 82.50 179 PRO A N 1
ATOM 1362 C CA . PRO A 1 179 ? 6.593 9.126 1.135 1.00 82.50 179 PRO A CA 1
ATOM 1363 C C . PRO A 1 179 ? 7.459 9.135 2.403 1.00 82.50 179 PRO A C 1
ATOM 1365 O O . PRO A 1 179 ? 8.525 8.525 2.411 1.00 82.50 179 PRO A O 1
ATOM 1368 N N . THR A 1 180 ? 7.026 9.816 3.467 1.00 84.94 180 THR A N 1
ATOM 1369 C CA . THR A 1 180 ? 7.763 9.903 4.741 1.00 84.94 180 THR A CA 1
ATOM 1370 C C . THR A 1 180 ? 7.427 8.763 5.697 1.00 84.94 180 THR A C 1
ATOM 1372 O O . THR A 1 180 ? 8.293 8.299 6.433 1.00 84.94 180 THR A O 1
ATOM 1375 N N . ASP A 1 181 ? 6.181 8.287 5.680 1.00 86.44 181 ASP A N 1
ATOM 1376 C CA . ASP A 1 181 ? 5.715 7.256 6.609 1.00 86.44 181 ASP A CA 1
ATOM 1377 C C . ASP A 1 181 ? 5.985 5.845 6.089 1.00 86.44 181 ASP A C 1
ATOM 1379 O O . ASP A 1 181 ? 6.301 4.945 6.867 1.00 86.44 181 ASP A O 1
ATOM 1383 N N . HIS A 1 182 ? 5.867 5.618 4.782 1.00 89.19 182 HIS A N 1
ATOM 1384 C CA . HIS A 1 182 ? 6.020 4.296 4.176 1.00 89.19 182 HIS A CA 1
ATOM 1385 C C . HIS A 1 182 ? 7.437 4.054 3.649 1.00 89.19 182 HIS A C 1
ATOM 1387 O O . HIS A 1 182 ? 7.600 3.503 2.565 1.00 89.19 182 HIS A O 1
ATOM 1393 N N . LEU A 1 183 ? 8.463 4.459 4.398 1.00 86.44 183 LEU A N 1
ATOM 1394 C CA . LEU A 1 183 ? 9.844 4.146 4.045 1.00 86.44 183 LEU A CA 1
ATOM 1395 C C . LEU A 1 183 ? 10.215 2.748 4.574 1.00 86.44 183 LEU A C 1
ATOM 1397 O O . LEU A 1 183 ? 9.951 2.469 5.755 1.00 86.44 183 LEU A O 1
ATOM 1401 N N . PRO A 1 184 ? 10.797 1.863 3.744 1.00 77.12 184 PRO A N 1
ATOM 1402 C CA . PRO A 1 184 ? 11.395 0.635 4.241 1.00 77.12 184 PRO A CA 1
ATOM 1403 C C . PRO A 1 184 ? 12.494 0.976 5.262 1.00 77.12 184 PRO A C 1
ATOM 1405 O O . PRO A 1 184 ? 13.168 1.998 5.112 1.00 77.12 184 PRO A O 1
ATOM 1408 N N . PRO A 1 185 ? 12.659 0.169 6.322 1.00 72.00 185 PRO A N 1
ATOM 1409 C CA . PRO A 1 185 ? 13.782 0.341 7.235 1.00 72.00 185 PRO A CA 1
ATOM 1410 C C . PRO A 1 185 ? 15.100 0.200 6.456 1.00 72.00 185 PRO A C 1
ATOM 1412 O O . PRO A 1 185 ? 15.207 -0.685 5.606 1.00 72.00 185 PRO A O 1
ATOM 1415 N N . HIS A 1 186 ? 16.043 1.110 6.722 1.00 58.03 186 HIS A N 1
ATOM 1416 C CA . HIS A 1 186 ? 17.403 1.088 6.175 1.00 58.03 186 HIS A CA 1
ATO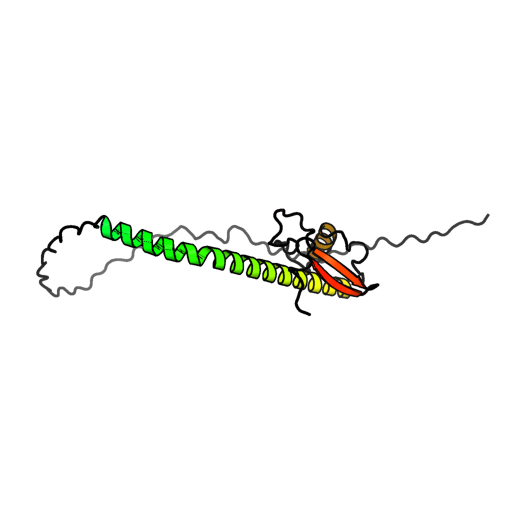M 1417 C C . HIS A 1 186 ? 18.174 -0.161 6.604 1.00 58.03 186 HIS A C 1
ATOM 1419 O O . HIS A 1 186 ? 17.935 -0.632 7.742 1.00 58.03 186 HIS A O 1
#

pLDDT: mean 77.06, std 18.91, range [34.75, 96.56]